Protein AF-A0A0R3QBU8-F1 (afdb_monomer_lite)

Organism: NCBI:txid42155

pLDDT: mean 89.04, std 11.74, range [31.97, 98.5]

Foldseek 3Di:
DDDDDDPPDDVVNVVVPDDDDDDFDDADLVCCVPPVVVVVVVDPDDPPVVVCVLVVVDDVVFWLDWDVDQQQIWTKGFDPPDPPPDQLWGKIKTFHNYPDQFFPSSDDPVCVSSLVCCLVVVQVSCCVPPVDHPVQWWKWTFVVHPTGGDMIMITGPNHPDPQPDPSTIDTSDDPPPD

InterPro domains:
  IPR008594 Scavenger mRNA decapping enzyme DcpS/DCS2 [PTHR12978] (1-167)
  IPR036265 HIT-like superfamily [G3DSA:3.30.428.10] (22-172)
  IPR036265 HIT-like superfamily [SSF54197] (20-166)

Sequence (178 aa):
IKTTLINPCTEKHIAKYRDQKRYVIYETPDDYKTITLPYLEEQQFTMKWIFNMLEHKAEMDRIIFEDADPENGFILAPDLKWDGKNLANLYVLAIIRRKGIKSIRDLTSNDLPLLENISKKSYIAIKEKYGIDKHQIRAYFHYQPTFYHLHVHFIHVSYDAPASSVAMVCFFNFDFHC

Radius of gyration: 16.69 Å; chains: 1; bounding box: 38×46×41 Å

Structure (mmCIF, N/CA/C/O backbone):
data_AF-A0A0R3QBU8-F1
#
_entry.id   AF-A0A0R3QBU8-F1
#
loop_
_atom_site.group_PDB
_atom_site.id
_atom_site.type_symbol
_atom_site.label_atom_id
_atom_site.label_alt_id
_atom_site.label_comp_id
_atom_site.label_asym_id
_atom_site.label_entity_id
_atom_site.label_seq_id
_atom_site.pdbx_PDB_ins_code
_atom_site.Cartn_x
_atom_site.Cartn_y
_atom_site.Cartn_z
_atom_site.occupancy
_atom_site.B_iso_or_equiv
_atom_site.auth_seq_id
_atom_site.auth_comp_id
_atom_site.auth_asym_id
_atom_site.auth_atom_id
_atom_site.pdbx_PDB_model_num
ATOM 1 N N . ILE A 1 1 ? -23.732 13.306 -3.043 1.00 73.56 1 ILE A N 1
ATOM 2 C CA . ILE A 1 1 ? -22.864 13.171 -4.239 1.00 73.56 1 ILE A CA 1
ATOM 3 C C . ILE A 1 1 ? -21.421 13.183 -3.749 1.00 73.56 1 ILE A C 1
ATOM 5 O O . ILE A 1 1 ? -21.082 14.090 -2.999 1.00 73.56 1 ILE A O 1
ATOM 9 N N . LYS A 1 2 ? -20.618 12.159 -4.069 1.00 70.81 2 LYS A N 1
ATOM 10 C CA . LYS A 1 2 ? -19.181 12.131 -3.744 1.00 70.81 2 LYS A CA 1
ATOM 11 C C . LYS A 1 2 ? -18.416 12.854 -4.855 1.00 70.81 2 LYS A C 1
ATOM 13 O O . LYS A 1 2 ? -18.652 12.560 -6.023 1.00 70.81 2 LYS A O 1
ATOM 18 N N . THR A 1 3 ? -17.510 13.758 -4.486 1.00 81.50 3 THR A N 1
ATOM 19 C CA . THR A 1 3 ? -16.760 14.596 -5.435 1.00 81.50 3 THR A CA 1
ATOM 20 C C . THR A 1 3 ? -15.263 14.491 -5.158 1.00 81.50 3 THR A C 1
ATOM 22 O O . THR A 1 3 ? -14.837 14.598 -4.011 1.00 81.50 3 THR A O 1
ATOM 25 N N . THR A 1 4 ? -14.461 14.299 -6.206 1.00 80.69 4 THR A N 1
ATOM 26 C CA . THR A 1 4 ? -12.992 14.299 -6.148 1.00 80.69 4 THR A CA 1
ATOM 27 C C . THR A 1 4 ? -12.469 15.274 -7.198 1.00 80.69 4 THR A C 1
ATOM 29 O O . THR A 1 4 ? -12.844 15.167 -8.363 1.00 80.69 4 THR A O 1
ATOM 32 N N . LEU A 1 5 ? -11.625 16.228 -6.791 1.00 85.56 5 LEU A N 1
ATOM 33 C CA . LEU A 1 5 ? -11.056 17.254 -7.668 1.00 85.56 5 LEU A CA 1
ATOM 34 C C . LEU A 1 5 ? -9.559 17.006 -7.877 1.00 85.56 5 LEU A C 1
ATOM 36 O O . LEU A 1 5 ? -8.816 16.854 -6.911 1.00 85.56 5 LEU A O 1
ATOM 40 N N . ILE A 1 6 ? -9.119 17.009 -9.137 1.00 82.75 6 ILE A N 1
ATOM 41 C CA . ILE A 1 6 ? -7.703 16.946 -9.515 1.00 82.75 6 ILE A CA 1
ATOM 42 C C . ILE A 1 6 ? -7.358 18.239 -10.251 1.00 82.75 6 ILE A C 1
ATOM 44 O O . ILE A 1 6 ? -7.833 18.466 -11.362 1.00 82.75 6 ILE A O 1
ATOM 48 N N . ASN A 1 7 ? -6.537 19.084 -9.628 1.00 86.19 7 ASN A N 1
ATOM 49 C CA . ASN A 1 7 ? -6.104 20.359 -10.193 1.00 86.19 7 ASN A CA 1
ATOM 50 C C . ASN A 1 7 ? -4.642 20.653 -9.797 1.00 86.19 7 ASN A C 1
ATOM 52 O O . ASN A 1 7 ? -4.364 20.700 -8.597 1.00 86.19 7 ASN A O 1
ATOM 56 N N . PRO A 1 8 ? -3.717 20.864 -10.756 1.00 87.75 8 PRO A N 1
ATOM 57 C CA . PRO A 1 8 ? -3.912 20.817 -12.210 1.00 87.75 8 PRO A CA 1
ATOM 58 C C . PRO A 1 8 ? -4.135 19.395 -12.752 1.00 87.75 8 PRO A C 1
ATOM 60 O O . PRO A 1 8 ? -3.545 18.416 -12.287 1.00 87.75 8 PRO A O 1
ATOM 63 N N . CYS A 1 9 ? -4.997 19.275 -13.764 1.00 85.44 9 CYS A N 1
ATOM 64 C CA . CYS A 1 9 ? -5.212 18.025 -14.489 1.00 85.44 9 CYS A CA 1
ATOM 65 C C . CYS A 1 9 ? -4.163 17.894 -15.608 1.00 85.44 9 CYS A C 1
ATOM 67 O O . CYS A 1 9 ? -4.016 18.803 -16.418 1.00 85.44 9 CYS A O 1
ATOM 69 N N . THR A 1 10 ? -3.415 16.789 -15.641 1.00 86.12 10 THR A N 1
ATOM 70 C CA . THR A 1 10 ? -2.369 16.526 -16.645 1.00 86.12 10 THR A CA 1
ATOM 71 C C . THR A 1 10 ? -2.874 15.495 -17.653 1.00 86.12 10 THR A C 1
ATOM 73 O O . THR A 1 10 ? -3.796 14.739 -17.342 1.00 86.12 10 THR A O 1
ATOM 76 N N . GLU A 1 11 ? -2.233 15.372 -18.818 1.00 85.75 11 GLU A N 1
ATOM 77 C CA . GLU A 1 11 ? -2.565 14.312 -19.790 1.00 85.75 11 GLU A CA 1
ATOM 78 C C . GLU A 1 11 ? -2.483 12.903 -19.181 1.00 85.75 11 GLU A C 1
ATOM 80 O O . GLU A 1 11 ? -3.299 12.037 -19.491 1.00 85.75 11 GLU A O 1
ATOM 85 N N . LYS A 1 12 ? -1.575 12.680 -18.219 1.00 78.88 12 LYS A N 1
ATOM 86 C CA . LYS A 1 12 ? -1.498 11.410 -17.478 1.00 78.88 12 LYS A CA 1
ATOM 87 C C . LYS A 1 12 ? -2.761 11.152 -16.647 1.00 78.88 12 LYS A C 1
ATOM 89 O O . LYS A 1 12 ? -3.220 10.013 -16.573 1.00 78.88 12 LYS A O 1
ATOM 94 N N . HIS A 1 13 ? -3.341 12.191 -16.035 1.00 82.88 13 HIS A N 1
ATOM 95 C CA . HIS A 1 13 ? -4.614 12.075 -15.316 1.00 82.88 13 HIS A CA 1
ATOM 96 C C . HIS A 1 13 ? -5.759 11.738 -16.281 1.00 82.88 13 HIS A C 1
ATOM 98 O O . HIS A 1 13 ? -6.532 10.826 -15.997 1.00 82.88 13 HIS A O 1
ATOM 104 N N . ILE A 1 14 ? -5.834 12.411 -17.434 1.00 86.19 14 ILE A N 1
ATOM 105 C CA . ILE A 1 14 ? -6.859 12.149 -18.457 1.00 86.19 14 ILE A CA 1
ATOM 106 C C . ILE A 1 14 ? -6.745 10.713 -18.968 1.00 86.19 14 ILE A C 1
ATOM 108 O O . ILE A 1 14 ? -7.736 9.985 -18.958 1.00 86.19 14 ILE A O 1
ATOM 112 N N . ALA A 1 15 ? -5.543 10.287 -19.363 1.00 84.69 15 ALA A N 1
ATOM 113 C CA . ALA A 1 15 ? -5.294 8.936 -19.848 1.00 84.69 15 ALA A CA 1
ATOM 114 C C . ALA A 1 15 ? -5.748 7.890 -18.823 1.00 84.69 15 ALA A C 1
ATOM 116 O O . ALA A 1 15 ? -6.495 6.987 -19.180 1.00 84.69 15 ALA A O 1
ATOM 117 N N . LYS A 1 16 ? -5.389 8.056 -17.542 1.00 80.44 16 LYS A N 1
ATOM 118 C CA . LYS A 1 16 ? -5.746 7.130 -16.454 1.00 80.44 16 LYS A CA 1
ATOM 119 C C . LYS A 1 16 ? -7.255 6.922 -16.275 1.00 80.44 16 LYS A C 1
ATOM 121 O O . LYS A 1 16 ? -7.662 5.815 -15.936 1.00 80.44 16 LYS A O 1
ATOM 126 N N . TYR A 1 17 ? -8.064 7.970 -16.442 1.00 84.19 17 TYR A N 1
ATOM 127 C CA . TYR A 1 17 ? -9.517 7.902 -16.224 1.00 84.19 17 TY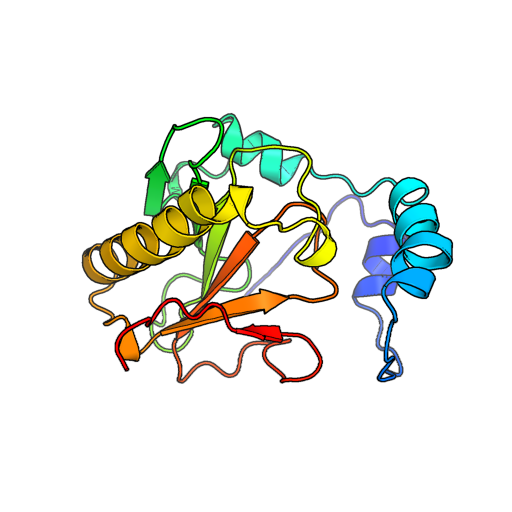R A CA 1
ATOM 128 C C . TYR A 1 17 ? -10.334 7.724 -17.506 1.00 84.19 17 TYR A C 1
ATOM 130 O O . TYR A 1 17 ? -11.525 7.427 -17.423 1.00 84.19 17 TYR A O 1
ATOM 138 N N . ARG A 1 18 ? -9.724 7.896 -18.684 1.00 87.31 18 ARG A N 1
ATOM 139 C CA . ARG A 1 18 ? -10.357 7.576 -19.965 1.00 87.31 18 ARG A CA 1
ATOM 140 C C . ARG A 1 18 ? -10.658 6.078 -20.020 1.00 87.31 18 ARG A C 1
ATOM 142 O O . ARG A 1 18 ? -9.880 5.272 -19.518 1.00 87.31 18 ARG A O 1
ATOM 149 N N . ASP A 1 19 ? -11.776 5.711 -20.642 1.00 86.88 19 ASP A N 1
ATOM 150 C CA . ASP A 1 19 ? -12.077 4.304 -20.898 1.00 86.88 19 ASP A CA 1
ATOM 151 C C . ASP A 1 19 ? -10.995 3.672 -21.789 1.00 86.88 19 ASP A C 1
ATOM 153 O O . ASP A 1 19 ? -10.522 4.284 -22.752 1.00 86.88 19 ASP A O 1
ATOM 157 N N . GLN A 1 20 ? -10.568 2.461 -21.439 1.00 82.81 20 GLN A N 1
ATOM 158 C CA . GLN A 1 20 ? -9.457 1.770 -22.089 1.00 82.81 20 GLN A CA 1
ATOM 159 C C . GLN A 1 20 ? -9.776 0.290 -22.261 1.00 82.81 20 GLN A C 1
ATOM 161 O O . GLN A 1 20 ? -10.254 -0.374 -21.337 1.00 82.81 20 GLN A O 1
ATOM 166 N N . LYS A 1 21 ? -9.406 -0.261 -23.422 1.00 87.38 21 LYS A N 1
ATOM 167 C CA . LYS A 1 21 ? -9.335 -1.715 -23.603 1.00 87.38 21 LYS A CA 1
ATOM 168 C C . LYS A 1 21 ? -8.243 -2.271 -22.691 1.00 87.38 21 LYS A C 1
ATOM 170 O O . LYS A 1 21 ? -7.112 -1.791 -22.723 1.00 87.38 21 LYS A O 1
ATOM 175 N N . ARG A 1 22 ? -8.586 -3.278 -21.889 1.00 84.38 22 ARG A N 1
ATOM 176 C CA . ARG A 1 22 ? -7.662 -3.924 -20.948 1.00 84.38 22 ARG A CA 1
ATOM 177 C C . ARG A 1 22 ? -7.170 -5.249 -21.513 1.00 84.38 22 ARG A C 1
ATOM 179 O O . ARG A 1 22 ? -7.951 -5.994 -22.100 1.00 84.38 22 ARG A O 1
ATOM 186 N N . TYR A 1 23 ? -5.896 -5.540 -21.280 1.00 87.19 23 TYR A N 1
ATOM 187 C CA . TYR A 1 23 ? -5.243 -6.788 -21.662 1.00 87.19 23 TYR A CA 1
ATOM 188 C C . TYR A 1 23 ? -4.587 -7.410 -20.432 1.00 87.19 23 TYR A C 1
ATOM 190 O O . TYR A 1 23 ? -4.131 -6.692 -19.542 1.00 87.19 23 TYR A O 1
ATOM 198 N N . VAL A 1 24 ? -4.547 -8.740 -20.388 1.00 88.88 24 VAL A N 1
ATOM 199 C CA . VAL A 1 24 ? -3.766 -9.482 -19.393 1.00 88.88 24 VAL A CA 1
ATOM 200 C C . VAL A 1 24 ? -2.383 -9.726 -19.979 1.00 88.88 24 VAL A C 1
ATOM 202 O O . VAL A 1 24 ? -2.269 -10.186 -21.114 1.00 88.88 24 VAL A O 1
ATOM 205 N N . ILE A 1 25 ? -1.344 -9.405 -19.212 1.00 89.94 25 ILE A N 1
ATOM 206 C CA . ILE A 1 25 ? 0.055 -9.590 -19.597 1.00 89.94 25 ILE A CA 1
ATOM 207 C C . ILE A 1 25 ? 0.725 -10.440 -18.521 1.00 89.94 25 ILE A C 1
ATOM 209 O O . ILE A 1 25 ? 0.548 -10.190 -17.329 1.00 89.94 25 ILE A O 1
ATOM 213 N N . TYR A 1 26 ? 1.498 -11.431 -18.953 1.00 92.56 26 TYR A N 1
ATOM 214 C CA . TYR A 1 26 ? 2.354 -12.230 -18.085 1.00 92.56 26 TYR A CA 1
ATOM 215 C C . TYR A 1 26 ? 3.773 -11.676 -18.168 1.00 92.56 26 TYR A C 1
ATOM 217 O O . TYR A 1 26 ? 4.503 -11.978 -19.104 1.00 92.56 26 TYR A O 1
ATOM 225 N N . GLU A 1 27 ? 4.135 -10.823 -17.217 1.00 93.75 27 GLU A N 1
ATOM 226 C CA . GLU A 1 27 ? 5.454 -10.192 -17.183 1.00 93.75 27 GLU A CA 1
ATOM 227 C C . GLU A 1 27 ? 6.471 -11.103 -16.480 1.00 93.75 27 GLU A C 1
ATOM 229 O O . GLU A 1 27 ? 6.317 -11.453 -15.301 1.00 93.75 27 GLU A O 1
ATOM 234 N N . THR A 1 28 ? 7.539 -11.473 -17.184 1.00 95.69 28 THR A N 1
ATOM 235 C CA . THR A 1 28 ? 8.649 -12.221 -16.584 1.00 95.69 28 THR A CA 1
ATOM 236 C C . THR A 1 28 ? 9.543 -11.306 -15.731 1.00 95.69 28 THR A C 1
ATOM 238 O O . THR A 1 28 ? 9.493 -10.080 -15.852 1.00 95.69 28 THR A O 1
ATOM 241 N N . PRO A 1 29 ? 10.387 -11.859 -14.838 1.00 94.31 29 PRO A N 1
ATOM 242 C CA . PRO A 1 29 ? 11.386 -11.058 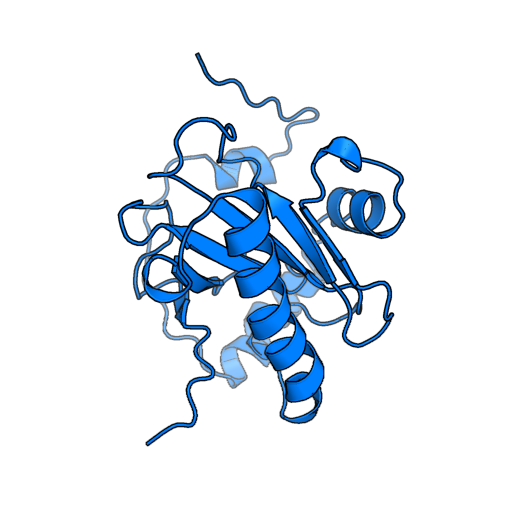-14.130 1.00 94.31 29 PRO A CA 1
ATOM 243 C C . PRO A 1 29 ? 12.344 -10.306 -15.065 1.00 94.31 29 PRO A C 1
ATOM 245 O O . PRO A 1 29 ? 12.801 -9.221 -14.706 1.00 94.31 29 PRO A O 1
ATOM 248 N N . ASP A 1 30 ? 12.638 -10.868 -16.239 1.00 97.38 30 ASP A N 1
ATOM 249 C CA . ASP A 1 30 ? 13.498 -10.225 -17.231 1.00 97.38 30 ASP A CA 1
ATOM 250 C C . ASP A 1 30 ? 12.763 -9.070 -17.915 1.00 97.38 30 ASP A C 1
ATOM 252 O O . ASP A 1 30 ? 13.297 -7.964 -17.924 1.00 97.38 30 ASP A O 1
ATOM 256 N N . ASP A 1 31 ? 11.505 -9.263 -18.336 1.00 97.31 31 ASP A N 1
ATOM 257 C CA . ASP A 1 31 ? 10.670 -8.180 -18.886 1.00 97.31 31 ASP A CA 1
ATOM 258 C C . ASP A 1 31 ? 10.548 -7.008 -17.906 1.00 97.31 31 ASP A C 1
ATOM 260 O O . ASP A 1 31 ? 10.656 -5.845 -18.301 1.00 97.31 31 ASP A O 1
ATOM 264 N N . TYR A 1 32 ? 10.377 -7.295 -16.608 1.00 95.81 32 TYR A N 1
ATOM 265 C CA . TYR A 1 32 ? 10.359 -6.251 -15.586 1.00 95.81 32 TYR A CA 1
ATOM 266 C C . TYR A 1 32 ? 11.654 -5.435 -15.603 1.00 95.81 32 TYR A C 1
ATOM 268 O O . TYR A 1 32 ? 11.603 -4.210 -15.604 1.00 95.81 32 TYR A O 1
ATOM 276 N N . LYS A 1 33 ? 12.817 -6.095 -15.631 1.00 95.81 33 LYS A N 1
ATOM 277 C CA . LYS A 1 33 ? 14.125 -5.425 -15.584 1.00 95.81 33 LYS A CA 1
ATOM 278 C C . LYS A 1 33 ? 14.450 -4.668 -16.867 1.00 95.81 33 LYS A C 1
ATOM 280 O O . LYS A 1 33 ? 15.076 -3.617 -16.789 1.00 95.81 33 LYS A O 1
ATOM 285 N N . THR A 1 34 ? 14.077 -5.200 -18.028 1.00 97.00 34 THR A N 1
ATOM 286 C CA . THR A 1 34 ? 14.499 -4.654 -19.325 1.00 97.00 34 THR A CA 1
ATOM 287 C C . THR A 1 34 ? 13.475 -3.727 -19.966 1.00 97.00 34 THR A C 1
ATOM 289 O O . THR A 1 34 ? 13.847 -2.956 -20.845 1.00 97.00 34 THR A O 1
ATOM 292 N N . ILE A 1 35 ? 12.201 -3.791 -19.564 1.00 95.94 35 ILE A N 1
ATOM 293 C CA . ILE A 1 35 ? 11.108 -3.019 -20.176 1.00 95.94 35 ILE A CA 1
ATOM 294 C C . ILE A 1 35 ? 10.413 -2.155 -19.127 1.00 95.94 35 ILE A C 1
ATOM 296 O O . ILE A 1 35 ? 10.420 -0.927 -19.229 1.00 95.94 35 ILE A O 1
ATOM 300 N N . THR A 1 36 ? 9.817 -2.779 -18.109 1.00 94.31 36 THR A N 1
ATOM 301 C CA . THR A 1 36 ? 8.946 -2.064 -17.167 1.00 94.31 36 THR A CA 1
ATOM 302 C C . THR A 1 36 ? 9.732 -1.109 -16.282 1.00 94.31 36 THR A C 1
ATOM 304 O O . THR A 1 36 ? 9.391 0.065 -16.214 1.00 94.31 36 THR A O 1
ATOM 307 N N . LEU A 1 37 ? 10.791 -1.572 -15.620 1.00 92.88 37 LEU A N 1
ATOM 308 C CA . LEU A 1 37 ? 11.588 -0.761 -14.702 1.00 92.88 37 LEU A CA 1
ATOM 309 C C . LEU A 1 37 ? 12.206 0.469 -15.396 1.00 92.88 37 LEU A C 1
ATOM 311 O O . LEU A 1 37 ? 11.995 1.562 -14.869 1.00 92.88 37 LEU A O 1
ATOM 315 N N . PRO A 1 38 ? 12.846 0.359 -16.581 1.00 94.50 38 PRO A N 1
ATOM 316 C CA . PRO A 1 38 ? 13.309 1.531 -17.324 1.00 94.50 38 PRO A CA 1
ATOM 317 C C . PRO A 1 38 ? 12.185 2.530 -17.615 1.00 94.50 38 PRO A C 1
ATOM 319 O O . PRO A 1 38 ? 12.326 3.720 -17.344 1.00 94.50 38 PRO A O 1
ATOM 322 N N . TYR A 1 39 ? 11.023 2.046 -18.070 1.00 92.00 39 TYR A N 1
ATOM 323 C CA . TYR A 1 39 ? 9.860 2.906 -18.290 1.00 92.00 39 TYR A CA 1
ATOM 324 C C . TYR A 1 39 ? 9.412 3.603 -16.997 1.00 92.00 39 TYR A C 1
ATOM 326 O O . TYR A 1 39 ? 9.108 4.792 -17.006 1.00 92.00 39 TYR A O 1
ATOM 334 N N . LEU A 1 40 ? 9.383 2.901 -15.862 1.00 89.00 40 LEU A N 1
ATOM 335 C CA . LEU A 1 40 ? 9.009 3.494 -14.576 1.00 89.00 40 LEU A CA 1
ATOM 336 C C . LEU A 1 40 ? 9.981 4.577 -14.113 1.00 89.00 40 LEU A C 1
ATOM 338 O O . LEU A 1 40 ? 9.537 5.574 -13.551 1.00 89.00 40 LEU A O 1
ATOM 342 N N . GLU A 1 41 ? 11.277 4.394 -14.343 1.00 87.00 41 GLU A N 1
ATOM 343 C CA . GLU A 1 41 ? 12.307 5.374 -13.992 1.00 87.00 41 GLU A CA 1
ATOM 344 C C . GLU A 1 41 ? 12.232 6.626 -14.878 1.00 87.00 41 GLU A C 1
ATOM 346 O O . GLU A 1 41 ? 12.415 7.742 -14.387 1.00 87.00 41 GLU A O 1
ATOM 351 N N . GLU A 1 42 ? 11.865 6.468 -16.152 1.00 87.75 42 GLU A N 1
ATOM 352 C CA . GLU A 1 42 ? 11.551 7.588 -17.048 1.00 87.75 42 GLU A CA 1
ATOM 353 C C . GLU A 1 42 ? 10.265 8.323 -16.630 1.00 87.75 42 GLU A C 1
ATOM 355 O O . GLU A 1 42 ? 10.156 9.553 -16.725 1.00 87.75 42 GLU A O 1
ATOM 360 N N . GLN A 1 43 ? 9.261 7.587 -16.148 1.00 76.44 43 GLN A N 1
ATOM 361 C CA . GLN A 1 43 ? 8.005 8.163 -15.689 1.00 76.44 43 GLN A CA 1
ATOM 362 C C . GLN A 1 43 ? 8.160 8.787 -14.290 1.00 76.44 43 GLN A C 1
ATOM 364 O O . GLN A 1 43 ? 7.970 8.146 -13.264 1.00 76.44 43 GLN A O 1
ATOM 369 N N . GLN A 1 44 ? 8.394 10.102 -14.235 1.00 63.53 44 GLN A N 1
ATOM 370 C CA . GLN A 1 44 ? 8.427 10.887 -12.988 1.00 63.53 44 GLN A CA 1
ATOM 371 C C . GLN A 1 44 ? 7.051 10.969 -12.284 1.00 63.53 44 GLN A C 1
ATOM 373 O O . GLN A 1 44 ? 6.361 11.992 -12.332 1.00 63.53 44 GLN A O 1
ATOM 378 N N . PHE A 1 45 ? 6.603 9.893 -11.6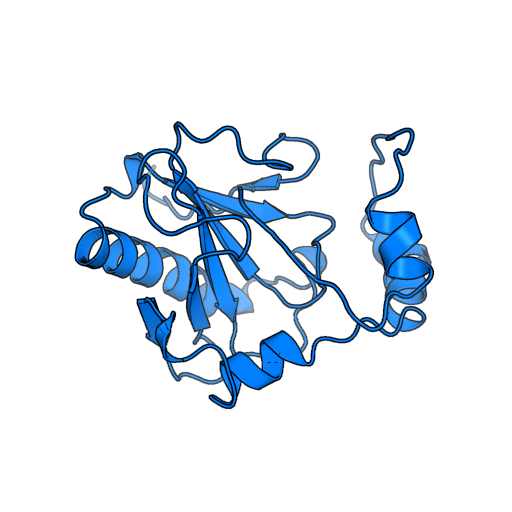37 1.00 69.50 45 PHE A N 1
ATOM 379 C CA . PHE A 1 45 ? 5.391 9.908 -10.817 1.00 69.50 45 PHE A CA 1
ATOM 380 C C . PHE A 1 45 ? 5.624 10.731 -9.546 1.00 69.50 45 PHE A C 1
ATOM 382 O O . PHE A 1 45 ? 6.556 10.482 -8.784 1.00 69.50 45 PHE A O 1
ATOM 389 N N . THR A 1 46 ? 4.766 11.722 -9.288 1.00 77.00 46 THR A N 1
ATOM 390 C CA . THR A 1 46 ? 4.878 12.509 -8.057 1.00 77.00 46 THR A CA 1
ATOM 391 C C . THR A 1 46 ? 4.313 11.742 -6.865 1.00 77.00 46 THR A C 1
ATOM 393 O O . THR A 1 46 ? 3.129 11.417 -6.801 1.00 77.00 46 THR A O 1
ATOM 396 N N . MET A 1 47 ? 5.179 11.496 -5.885 1.00 85.00 47 MET A N 1
ATOM 397 C CA . MET A 1 47 ? 4.855 10.822 -4.623 1.00 85.00 47 MET A CA 1
ATOM 398 C C . MET A 1 47 ? 4.710 11.821 -3.471 1.00 85.00 47 MET A C 1
ATOM 400 O O . MET A 1 47 ? 4.746 11.459 -2.298 1.00 85.00 47 MET A O 1
ATOM 404 N N . LYS A 1 48 ? 4.549 13.109 -3.803 1.00 86.44 48 LYS A N 1
ATOM 405 C CA . LYS A 1 48 ? 4.545 14.212 -2.837 1.00 86.44 48 LYS A CA 1
ATOM 406 C C . LYS A 1 48 ? 3.488 14.036 -1.750 1.00 86.44 48 LYS A C 1
ATOM 408 O O . LYS A 1 48 ? 3.764 14.332 -0.597 1.00 86.44 48 LYS A O 1
ATOM 413 N N . TRP A 1 49 ? 2.299 13.546 -2.097 1.00 86.94 49 TRP A N 1
ATOM 414 C CA . TRP A 1 49 ? 1.230 13.341 -1.118 1.00 86.94 49 TRP A CA 1
ATOM 415 C C . TRP A 1 49 ? 1.594 12.270 -0.075 1.00 86.94 49 TRP A C 1
ATOM 417 O O . TRP A 1 49 ? 1.302 12.457 1.100 1.00 86.94 49 TRP A O 1
ATOM 427 N N . ILE A 1 50 ? 2.302 11.207 -0.481 1.00 89.06 50 ILE A N 1
ATOM 428 C CA . ILE A 1 50 ? 2.777 10.145 0.420 1.00 89.06 50 ILE A CA 1
ATOM 429 C C . ILE A 1 50 ? 3.805 10.715 1.379 1.00 89.06 50 ILE A C 1
ATOM 431 O O . ILE A 1 50 ? 3.663 10.570 2.586 1.00 89.06 50 ILE A O 1
ATOM 435 N N . PHE A 1 51 ? 4.814 11.415 0.855 1.00 89.25 51 PHE A N 1
ATOM 436 C CA . PHE A 1 51 ? 5.841 12.011 1.706 1.00 89.25 51 PHE A CA 1
ATOM 437 C C . PHE A 1 51 ? 5.273 13.092 2.622 1.00 89.25 51 PHE A C 1
ATOM 439 O O . PHE A 1 51 ? 5.651 13.144 3.783 1.00 89.25 51 PHE A O 1
ATOM 446 N N . ASN A 1 52 ? 4.303 13.884 2.160 1.00 91.69 52 ASN A N 1
ATOM 447 C CA . ASN A 1 52 ? 3.600 14.823 3.027 1.00 91.69 52 ASN A CA 1
ATOM 448 C C . ASN A 1 52 ? 2.879 14.111 4.179 1.00 91.69 52 ASN A C 1
ATOM 450 O O . ASN A 1 52 ? 2.923 14.612 5.295 1.00 91.69 52 ASN A O 1
ATOM 454 N N . MET A 1 53 ? 2.244 12.963 3.934 1.00 89.62 53 MET A N 1
ATOM 455 C CA . MET A 1 53 ? 1.607 12.175 4.993 1.00 89.62 53 MET A CA 1
ATOM 456 C C . MET A 1 53 ? 2.648 11.579 5.957 1.00 89.62 53 MET A C 1
ATOM 458 O O . MET A 1 53 ? 2.515 11.718 7.167 1.00 89.62 53 MET A O 1
ATOM 462 N N . LEU A 1 54 ? 3.726 10.981 5.434 1.00 90.56 54 LEU A N 1
ATOM 463 C CA . LEU A 1 54 ? 4.807 10.380 6.234 1.00 90.56 54 LEU A CA 1
ATOM 464 C C . LEU A 1 54 ? 5.604 11.405 7.068 1.00 90.56 54 LEU A C 1
ATOM 466 O O . LEU A 1 54 ? 6.172 11.048 8.101 1.00 90.56 54 LEU A O 1
ATOM 470 N N . GLU A 1 55 ? 5.678 12.656 6.605 1.00 91.38 55 GLU A N 1
ATOM 471 C CA . GLU A 1 55 ? 6.335 13.797 7.268 1.00 91.38 55 GLU A CA 1
ATOM 472 C C . GLU A 1 55 ? 5.354 14.664 8.073 1.00 91.38 55 GLU A C 1
ATOM 474 O O . GLU A 1 55 ? 5.702 15.766 8.495 1.00 91.38 55 GLU A O 1
ATOM 479 N N . HIS A 1 56 ? 4.117 14.197 8.246 1.00 91.56 56 HIS A N 1
ATOM 480 C CA . HIS A 1 56 ? 3.062 14.864 9.009 1.00 91.56 56 HIS A CA 1
ATOM 481 C C . HIS A 1 56 ? 2.679 16.277 8.543 1.00 91.56 56 HIS A C 1
ATOM 483 O O . HIS A 1 56 ? 2.202 17.110 9.311 1.00 91.56 56 HIS A O 1
ATOM 489 N N . LYS A 1 57 ? 2.850 16.553 7.251 1.00 89.94 57 LYS A N 1
ATOM 490 C CA . LYS A 1 57 ? 2.484 17.821 6.603 1.00 89.94 57 LYS A CA 1
ATOM 491 C C . LYS A 1 57 ? 1.034 17.853 6.109 1.00 89.94 57 LYS A C 1
ATOM 493 O O . LYS A 1 57 ? 0.548 18.930 5.774 1.00 89.94 57 LYS A O 1
ATOM 498 N N . ALA A 1 58 ? 0.363 16.703 6.000 1.00 86.06 58 ALA A N 1
ATOM 499 C CA . ALA A 1 58 ? -1.023 16.585 5.532 1.00 86.06 58 ALA A CA 1
ATOM 500 C C . ALA A 1 58 ? -1.691 15.281 6.017 1.00 86.06 58 ALA A C 1
ATOM 502 O O . ALA A 1 58 ? -0.994 14.325 6.341 1.00 86.06 58 ALA A O 1
ATOM 503 N N . GLU A 1 59 ? -3.032 15.236 5.996 1.00 83.12 59 GLU A N 1
ATOM 504 C CA . GLU A 1 59 ? -3.872 14.038 6.243 1.00 83.12 59 GLU A CA 1
ATOM 505 C C . GLU A 1 59 ? -3.736 13.401 7.646 1.00 83.12 59 GLU A C 1
ATOM 507 O O . GLU A 1 59 ? -4.081 12.237 7.851 1.00 83.12 59 GLU A O 1
ATOM 512 N N . MET A 1 60 ? -3.250 14.163 8.629 1.00 86.56 60 MET A N 1
ATOM 513 C CA . MET A 1 60 ? -2.961 13.672 9.985 1.00 86.56 60 MET A CA 1
ATOM 514 C C . MET A 1 60 ? -4.194 13.233 10.766 1.00 86.56 60 MET A C 1
ATOM 516 O O . MET A 1 60 ? -4.151 12.265 11.519 1.00 86.56 60 MET A O 1
ATOM 520 N N . ASP A 1 61 ? -5.309 13.921 10.558 1.00 88.62 61 ASP A N 1
ATOM 521 C CA . ASP A 1 61 ? -6.598 13.645 11.188 1.00 88.62 61 ASP A CA 1
ATOM 522 C C . ASP A 1 61 ? -7.200 12.297 10.761 1.00 88.62 61 ASP A C 1
ATOM 524 O O . ASP A 1 61 ? -8.096 11.771 11.425 1.00 88.62 61 ASP A O 1
ATOM 528 N N . ARG A 1 62 ? -6.697 11.718 9.666 1.00 89.06 62 ARG A N 1
ATOM 529 C CA . ARG A 1 62 ? -7.201 10.469 9.090 1.00 89.06 62 ARG A CA 1
ATOM 530 C C . ARG A 1 62 ? -6.378 9.247 9.484 1.00 89.06 62 ARG A C 1
ATOM 532 O O . ARG A 1 62 ? -6.797 8.132 9.176 1.00 89.06 62 ARG A O 1
ATOM 539 N N . ILE A 1 63 ? -5.237 9.424 10.148 1.00 94.94 63 ILE A N 1
ATOM 540 C CA . ILE A 1 63 ? -4.381 8.310 10.561 1.00 94.94 63 ILE A CA 1
ATOM 541 C C . ILE A 1 63 ? -5.117 7.451 11.598 1.00 94.94 63 ILE A C 1
ATOM 543 O O . ILE A 1 63 ? -5.600 7.938 12.618 1.00 94.94 63 ILE A O 1
ATOM 547 N N . ILE A 1 64 ? -5.212 6.151 11.318 1.00 97.00 64 ILE A N 1
ATOM 548 C CA . ILE A 1 64 ? -5.779 5.147 12.229 1.00 97.00 64 ILE A CA 1
ATOM 549 C C . ILE A 1 64 ? -4.695 4.646 13.179 1.00 97.00 64 ILE A C 1
ATOM 551 O O . ILE A 1 64 ? -4.944 4.476 14.369 1.00 97.00 64 ILE A O 1
ATOM 555 N N . PHE A 1 65 ? -3.507 4.388 12.636 1.00 98.06 65 PHE A N 1
ATOM 556 C CA . PHE A 1 65 ? -2.366 3.858 13.365 1.00 98.06 65 PHE A CA 1
ATOM 557 C C . PHE A 1 65 ? -1.065 4.314 12.704 1.00 98.06 65 PHE A C 1
ATOM 559 O O . PHE A 1 65 ? -0.997 4.452 11.481 1.00 98.06 65 PHE A O 1
ATOM 566 N N . GLU A 1 66 ? -0.029 4.506 13.512 1.00 97.62 66 GLU A N 1
ATOM 567 C CA . GLU A 1 66 ? 1.308 4.829 13.041 1.00 97.62 66 GLU A CA 1
ATOM 568 C C . GLU A 1 66 ? 2.366 4.070 13.841 1.00 97.62 66 GLU A C 1
ATOM 570 O O . GLU A 1 66 ? 2.378 4.084 15.072 1.00 97.62 66 GLU A O 1
ATOM 575 N N . ASP A 1 67 ? 3.285 3.444 13.113 1.00 98.00 67 ASP A N 1
ATOM 576 C CA . ASP A 1 67 ? 4.559 2.971 13.628 1.00 98.00 67 ASP A CA 1
ATOM 577 C C . ASP A 1 67 ? 5.671 3.867 13.076 1.00 98.00 67 ASP A C 1
ATOM 579 O O . ASP A 1 67 ? 5.845 3.972 11.859 1.00 98.00 67 ASP A O 1
ATOM 583 N N . ALA A 1 68 ? 6.395 4.532 13.976 1.00 96.38 68 ALA A N 1
ATOM 584 C CA . ALA A 1 68 ? 7.408 5.525 13.639 1.00 96.38 68 ALA A CA 1
ATOM 585 C C . ALA A 1 68 ? 8.766 4.921 13.237 1.00 96.38 68 ALA A C 1
ATOM 587 O O . ALA A 1 68 ? 9.657 5.680 12.850 1.00 96.38 68 ALA A O 1
ATOM 588 N N . ASP A 1 69 ? 8.942 3.596 13.311 1.00 97.94 69 ASP A N 1
ATOM 589 C CA . ASP A 1 69 ? 10.194 2.954 12.907 1.00 97.94 69 ASP A CA 1
ATOM 590 C C . ASP A 1 69 ? 10.537 3.278 11.431 1.00 97.94 69 ASP A C 1
ATOM 592 O O . ASP A 1 69 ? 9.686 3.138 10.544 1.00 97.94 69 ASP A O 1
ATOM 596 N N . PRO A 1 70 ? 11.758 3.755 11.130 1.00 95.81 70 PRO A N 1
ATOM 597 C CA . PRO A 1 70 ? 12.105 4.203 9.782 1.00 95.81 70 PRO A CA 1
ATOM 598 C C . PRO A 1 70 ? 12.210 3.061 8.760 1.00 95.81 70 PRO A C 1
ATOM 600 O O . PRO A 1 70 ? 11.995 3.303 7.571 1.00 95.81 70 PRO A O 1
ATOM 603 N N . GLU A 1 71 ? 12.495 1.833 9.199 1.00 96.56 71 GLU A N 1
ATOM 604 C CA . GLU A 1 71 ? 12.762 0.685 8.323 1.00 96.56 71 GLU A CA 1
ATOM 605 C C . GLU A 1 71 ? 11.547 -0.247 8.208 1.00 96.56 71 GLU A C 1
ATOM 607 O O . GLU A 1 71 ? 11.144 -0.652 7.114 1.00 96.56 71 GLU A O 1
ATOM 612 N N . ASN A 1 72 ? 10.926 -0.553 9.343 1.00 98.00 72 ASN A N 1
ATOM 613 C CA . ASN A 1 72 ? 9.836 -1.510 9.490 1.00 98.00 72 ASN A CA 1
ATOM 614 C C . ASN A 1 72 ? 8.508 -0.851 9.892 1.00 98.00 72 ASN A C 1
ATOM 616 O O . ASN A 1 72 ? 7.508 -1.553 10.051 1.00 98.00 72 ASN A O 1
ATOM 620 N N . GLY A 1 73 ? 8.472 0.473 10.054 1.00 98.12 73 GLY A N 1
ATOM 621 C CA . GLY A 1 73 ? 7.264 1.222 10.388 1.00 98.12 73 GLY A CA 1
ATOM 622 C C . GLY A 1 73 ? 6.419 1.607 9.172 1.00 98.12 73 GLY A C 1
ATOM 623 O O . GLY A 1 73 ? 6.839 1.532 8.010 1.00 98.12 73 GLY A O 1
ATOM 624 N N . PHE A 1 74 ? 5.185 2.023 9.445 1.00 98.44 74 PHE A N 1
ATOM 625 C CA . PHE A 1 74 ? 4.183 2.374 8.441 1.00 98.44 74 PHE A CA 1
ATOM 626 C C . PHE A 1 74 ? 3.081 3.258 9.041 1.00 98.44 74 PHE A C 1
ATOM 628 O O . PHE A 1 74 ? 2.885 3.297 10.255 1.00 98.44 74 PHE A O 1
ATOM 635 N N . ILE A 1 75 ? 2.332 3.934 8.173 1.00 98.19 75 ILE A N 1
ATOM 636 C CA . ILE A 1 75 ? 1.086 4.631 8.512 1.00 98.19 75 ILE A CA 1
ATOM 637 C C . ILE A 1 75 ? -0.091 3.833 7.958 1.00 98.19 75 ILE A C 1
ATOM 639 O O . ILE A 1 75 ? -0.074 3.417 6.800 1.00 98.19 75 ILE A O 1
ATOM 643 N N . LEU A 1 76 ? -1.125 3.653 8.776 1.00 98.19 76 LEU A N 1
ATOM 644 C CA . LEU A 1 76 ? -2.405 3.072 8.395 1.00 98.19 76 LEU A CA 1
ATOM 645 C C . LEU A 1 76 ? -3.461 4.178 8.300 1.00 98.19 76 LEU A C 1
ATOM 647 O O . LEU A 1 76 ? -3.727 4.859 9.291 1.00 98.19 76 LEU A O 1
ATOM 651 N N . ALA A 1 77 ? -4.094 4.341 7.140 1.00 96.44 77 ALA A N 1
ATOM 652 C CA . ALA A 1 77 ? -5.097 5.385 6.922 1.00 96.44 77 ALA A CA 1
ATOM 653 C C . ALA A 1 77 ? -6.202 4.945 5.937 1.00 96.44 77 ALA A C 1
ATOM 655 O O . ALA A 1 77 ? -5.958 4.092 5.081 1.00 96.44 77 ALA A O 1
ATOM 656 N N . PRO A 1 78 ? -7.421 5.511 6.012 1.00 94.88 78 PRO A N 1
ATOM 657 C CA . PRO A 1 78 ? -8.482 5.266 5.038 1.00 94.88 78 PRO A CA 1
ATOM 658 C C . PRO A 1 78 ? -8.067 5.629 3.604 1.00 94.88 78 PRO A C 1
ATOM 660 O O . PRO A 1 78 ? -7.550 6.721 3.355 1.00 94.88 78 PRO A O 1
ATOM 663 N N . ASP A 1 79 ? -8.379 4.763 2.636 1.00 91.25 79 ASP A N 1
ATOM 664 C CA . ASP A 1 79 ? -8.217 5.078 1.211 1.00 91.25 79 ASP A CA 1
ATOM 665 C C . ASP A 1 79 ? -9.148 6.245 0.823 1.00 91.25 79 ASP A C 1
ATOM 667 O O . ASP A 1 79 ? -10.274 6.358 1.310 1.00 91.25 79 ASP A O 1
ATOM 671 N N . LEU A 1 80 ? -8.713 7.113 -0.096 1.00 84.44 80 LEU A N 1
ATOM 672 C CA . LEU A 1 80 ? -9.521 8.220 -0.637 1.00 84.44 80 LEU A CA 1
ATOM 673 C C . LEU A 1 80 ? -10.847 7.748 -1.276 1.00 84.44 80 LEU A C 1
ATOM 675 O O . LEU A 1 80 ? -11.826 8.497 -1.385 1.00 84.44 80 LEU A O 1
ATOM 679 N N . LYS A 1 81 ? -10.907 6.489 -1.713 1.00 83.31 81 LYS A N 1
ATOM 680 C CA . LYS A 1 81 ? -12.095 5.844 -2.279 1.00 83.31 81 LYS A CA 1
ATOM 681 C C . LYS A 1 81 ? -13.159 5.541 -1.229 1.00 83.31 81 LYS A C 1
ATOM 683 O O . LYS A 1 81 ? -14.327 5.466 -1.611 1.00 83.31 81 LYS A O 1
ATOM 688 N N . TRP A 1 82 ? -12.821 5.477 0.054 1.00 89.94 82 TRP A N 1
ATOM 689 C CA . TRP A 1 82 ? -13.781 5.239 1.129 1.00 89.94 82 TRP A CA 1
ATOM 690 C C . TRP A 1 82 ? -14.194 6.539 1.824 1.00 89.94 82 TRP A C 1
ATOM 692 O O . TRP A 1 82 ? -13.404 7.467 1.958 1.00 89.94 82 TRP A O 1
ATOM 702 N N . ASP A 1 83 ? -15.469 6.647 2.197 1.00 86.69 83 ASP A N 1
ATOM 703 C CA . ASP A 1 83 ? -16.027 7.828 2.871 1.00 86.69 83 ASP A CA 1
ATOM 704 C C . ASP A 1 83 ? -16.036 7.703 4.403 1.00 86.69 83 ASP A C 1
ATOM 706 O O . ASP A 1 83 ? -16.454 8.635 5.088 1.00 86.69 83 ASP A O 1
ATOM 710 N N . GLY A 1 84 ? -15.590 6.558 4.932 1.00 88.25 84 GLY A N 1
ATOM 711 C CA . GLY A 1 84 ? -15.528 6.282 6.365 1.00 88.25 84 GLY A CA 1
ATOM 712 C C . GLY A 1 84 ? -16.881 5.994 7.019 1.00 88.25 84 GLY A C 1
ATOM 713 O O . GLY A 1 84 ? -16.939 5.925 8.243 1.00 88.25 84 GLY A O 1
ATOM 714 N N . LYS A 1 85 ? -17.972 5.859 6.247 1.00 88.81 85 LYS A N 1
ATOM 715 C CA . LYS A 1 85 ? -19.329 5.718 6.804 1.00 88.81 85 LYS A CA 1
ATOM 716 C C . LYS A 1 85 ? -19.794 4.275 6.863 1.00 88.81 85 LYS A C 1
ATOM 718 O O . LYS A 1 85 ? -20.197 3.794 7.916 1.00 88.81 85 LYS A O 1
ATOM 723 N N . ASN A 1 86 ? -19.783 3.593 5.722 1.00 92.00 86 ASN A N 1
ATOM 724 C CA . ASN A 1 86 ? -20.249 2.217 5.650 1.00 92.00 86 ASN A CA 1
ATOM 725 C C . ASN A 1 86 ? -19.079 1.267 5.941 1.00 92.00 86 ASN A C 1
ATOM 727 O O . ASN A 1 86 ? -18.050 1.295 5.282 1.00 92.00 86 ASN A O 1
ATOM 731 N N . LEU A 1 87 ? -19.207 0.410 6.947 1.00 93.62 87 LEU A N 1
ATOM 732 C CA . LEU A 1 87 ? -18.155 -0.558 7.263 1.00 93.62 87 LEU A CA 1
ATOM 733 C C . LEU A 1 87 ? -18.106 -1.716 6.257 1.00 93.62 87 LEU A C 1
ATOM 735 O O . LEU A 1 87 ? -17.047 -2.302 6.043 1.00 93.62 87 LEU A O 1
ATOM 739 N N . ALA A 1 88 ? -19.215 -1.999 5.565 1.00 91.50 88 ALA A N 1
ATOM 740 C CA . ALA A 1 88 ? -19.266 -3.038 4.539 1.00 91.50 88 ALA A CA 1
ATOM 741 C C . ALA A 1 88 ? -18.426 -2.699 3.295 1.00 91.50 88 ALA A C 1
ATOM 743 O O . ALA A 1 88 ? -18.103 -3.604 2.530 1.00 91.50 88 ALA A O 1
ATOM 744 N N . ASN A 1 89 ? -18.062 -1.423 3.101 1.00 92.00 89 ASN A N 1
ATOM 745 C CA . ASN A 1 89 ? -17.121 -0.970 2.075 1.00 92.00 89 ASN A CA 1
ATOM 746 C C . ASN A 1 89 ? -15.813 -0.413 2.662 1.00 92.00 89 ASN A C 1
ATOM 748 O O . ASN A 1 89 ? -15.163 0.405 2.006 1.00 92.00 89 ASN A O 1
ATOM 752 N N . LEU A 1 90 ? -15.428 -0.853 3.873 1.00 95.31 90 LEU A N 1
ATOM 753 C CA . LEU A 1 90 ? -14.166 -0.456 4.497 1.00 95.31 90 LEU A CA 1
ATOM 754 C C . LEU A 1 90 ? -13.005 -0.642 3.521 1.00 95.31 90 LEU A C 1
ATOM 756 O O . LEU A 1 90 ? -12.851 -1.703 2.908 1.00 95.31 90 LEU A O 1
ATOM 760 N N . TYR A 1 91 ? -12.189 0.407 3.422 1.00 95.50 91 TYR A N 1
ATOM 761 C CA . TYR A 1 91 ? -10.980 0.435 2.617 1.00 95.50 91 TYR A CA 1
ATOM 762 C C . TYR A 1 91 ? -9.903 1.243 3.342 1.00 95.50 91 TYR A C 1
ATOM 764 O O . TYR A 1 91 ? -9.993 2.466 3.470 1.00 95.50 91 TYR A O 1
ATOM 772 N N . VAL A 1 92 ? -8.871 0.545 3.800 1.00 96.56 92 VAL A N 1
ATOM 773 C CA . VAL A 1 92 ? -7.727 1.105 4.514 1.00 96.56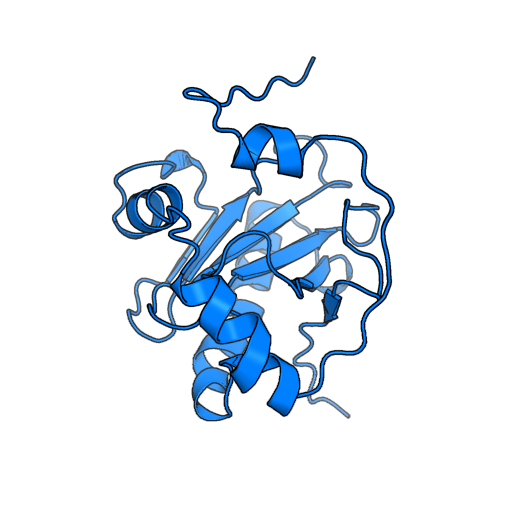 92 VAL A CA 1
ATOM 774 C C . VAL A 1 92 ? -6.434 0.740 3.779 1.00 96.56 92 VAL A C 1
ATOM 776 O O . VAL A 1 92 ? -6.341 -0.317 3.154 1.00 96.56 92 VAL A O 1
ATOM 779 N N . LEU A 1 93 ? -5.444 1.628 3.827 1.00 96.50 93 LEU A N 1
ATOM 780 C CA . LEU A 1 93 ? -4.113 1.443 3.259 1.00 96.50 93 LEU A CA 1
ATOM 781 C C . LEU A 1 93 ? -3.062 1.483 4.363 1.00 96.50 93 LEU A C 1
ATOM 783 O O . LEU A 1 93 ? -3.064 2.410 5.172 1.00 96.50 93 LEU A O 1
ATOM 787 N N . ALA A 1 94 ? -2.133 0.530 4.347 1.00 98.00 94 ALA A N 1
ATOM 788 C CA . ALA A 1 94 ? -0.866 0.640 5.062 1.00 98.00 94 ALA A CA 1
ATOM 789 C C . ALA A 1 94 ? 0.212 1.139 4.095 1.00 98.00 94 ALA A C 1
ATOM 791 O O . ALA A 1 94 ? 0.432 0.516 3.058 1.00 98.00 94 ALA A O 1
ATOM 792 N N . ILE A 1 95 ? 0.875 2.247 4.421 1.00 97.50 95 ILE A N 1
ATOM 793 C CA . ILE A 1 95 ? 1.911 2.888 3.604 1.00 97.50 95 ILE A CA 1
ATOM 794 C C . ILE A 1 95 ? 3.209 2.905 4.403 1.00 97.50 95 ILE A C 1
ATOM 796 O O . ILE A 1 95 ? 3.266 3.463 5.499 1.00 97.50 95 ILE A O 1
ATOM 800 N N . ILE A 1 96 ? 4.251 2.284 3.857 1.00 97.69 96 ILE A N 1
ATOM 801 C CA . ILE A 1 96 ? 5.506 2.051 4.580 1.00 97.69 96 ILE A CA 1
ATOM 802 C C . ILE A 1 96 ? 6.293 3.351 4.772 1.00 97.69 96 ILE A C 1
ATOM 804 O O . ILE A 1 96 ? 6.204 4.254 3.939 1.00 97.69 96 ILE A O 1
ATOM 808 N N . ARG A 1 97 ? 7.087 3.458 5.841 1.00 96.31 97 ARG A N 1
ATOM 809 C CA . ARG A 1 97 ? 7.991 4.607 6.039 1.00 96.31 97 ARG A CA 1
ATOM 810 C C . ARG A 1 97 ? 9.235 4.516 5.165 1.00 96.31 97 ARG A C 1
ATOM 812 O O . ARG A 1 97 ? 9.649 5.513 4.565 1.00 96.31 97 ARG A O 1
ATOM 819 N N . ARG A 1 98 ? 9.799 3.312 5.081 1.00 95.62 98 ARG A N 1
ATOM 820 C CA . ARG A 1 98 ? 11.002 3.008 4.311 1.00 95.62 98 ARG A CA 1
ATOM 821 C C . ARG A 1 98 ? 10.838 3.400 2.845 1.00 95.62 98 ARG A C 1
ATOM 823 O O . ARG A 1 98 ? 9.835 3.096 2.202 1.00 95.62 98 ARG A O 1
ATOM 830 N N . LYS A 1 99 ? 11.835 4.103 2.311 1.00 92.88 99 LYS A N 1
ATOM 831 C CA . LYS A 1 99 ? 11.857 4.559 0.914 1.00 92.88 99 LYS A CA 1
ATOM 832 C C . LYS A 1 99 ? 12.510 3.503 0.022 1.00 92.88 99 LYS A C 1
ATOM 834 O O . LYS A 1 99 ? 13.301 2.692 0.485 1.00 92.88 99 LYS A O 1
ATOM 839 N N . GLY A 1 100 ? 12.213 3.552 -1.275 1.00 90.38 100 GLY A N 1
ATOM 840 C CA . GLY A 1 100 ? 12.924 2.773 -2.296 1.00 90.38 100 GLY A CA 1
ATOM 841 C C . GLY A 1 100 ? 12.249 1.471 -2.731 1.00 90.38 100 GLY A C 1
ATOM 842 O O . GLY A 1 100 ? 12.578 0.989 -3.812 1.00 90.38 100 GLY A O 1
ATOM 843 N N . ILE A 1 101 ? 11.268 0.963 -1.976 1.00 95.38 101 ILE A N 1
ATOM 844 C CA . ILE A 1 101 ? 10.481 -0.221 -2.357 1.00 95.38 101 ILE A CA 1
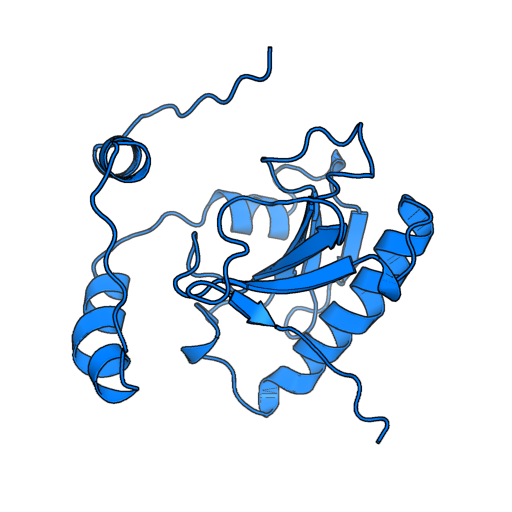ATOM 845 C C . ILE A 1 101 ? 9.279 0.218 -3.194 1.00 95.38 101 ILE A C 1
ATOM 847 O O . ILE A 1 101 ? 8.329 0.813 -2.678 1.00 95.38 101 ILE A O 1
ATOM 851 N N . LYS A 1 102 ? 9.318 -0.060 -4.497 1.00 93.69 102 LYS A N 1
ATOM 852 C CA . LYS A 1 102 ? 8.331 0.422 -5.473 1.00 93.69 102 LYS A CA 1
ATOM 853 C C . LYS A 1 102 ? 7.107 -0.478 -5.558 1.00 93.69 102 LYS A C 1
ATOM 855 O O . LYS A 1 102 ? 5.994 0.010 -5.745 1.00 93.69 102 LYS A O 1
ATOM 860 N N . SER A 1 103 ? 7.311 -1.790 -5.476 1.00 95.06 103 SER A N 1
ATOM 861 C CA . SER A 1 103 ? 6.264 -2.804 -5.631 1.00 95.06 103 SER A CA 1
ATOM 862 C C . SER A 1 103 ? 6.701 -4.149 -5.042 1.00 95.06 103 SER A C 1
ATOM 864 O O . SER A 1 103 ? 7.800 -4.270 -4.505 1.00 95.06 103 SER A O 1
ATOM 866 N N . ILE A 1 104 ? 5.870 -5.181 -5.216 1.00 95.62 104 ILE A N 1
ATOM 867 C CA . ILE A 1 104 ? 6.204 -6.563 -4.843 1.00 95.62 104 ILE A CA 1
ATOM 868 C C . ILE A 1 104 ? 7.466 -7.108 -5.533 1.00 95.62 104 ILE A C 1
ATOM 870 O O . ILE A 1 104 ? 8.053 -8.057 -5.030 1.00 95.62 104 ILE A O 1
ATOM 874 N N . ARG A 1 105 ? 7.908 -6.521 -6.658 1.00 95.56 105 ARG A N 1
ATOM 875 C CA . ARG A 1 105 ? 9.149 -6.922 -7.351 1.00 95.56 105 ARG A CA 1
ATOM 876 C C . ARG A 1 105 ? 10.420 -6.595 -6.569 1.00 95.56 105 ARG A C 1
ATOM 878 O O . ARG A 1 105 ? 11.438 -7.233 -6.810 1.00 95.56 105 ARG A O 1
ATOM 885 N N . ASP A 1 106 ? 10.349 -5.626 -5.661 1.00 96.00 106 ASP A N 1
ATOM 886 C CA . ASP A 1 106 ? 11.492 -5.188 -4.857 1.00 96.00 106 ASP A CA 1
ATOM 887 C C . ASP A 1 106 ? 11.549 -5.914 -3.499 1.00 96.00 106 ASP A C 1
ATOM 889 O O . ASP A 1 106 ? 12.500 -5.723 -2.746 1.00 96.00 106 ASP A O 1
ATOM 893 N N . LEU A 1 107 ? 10.535 -6.729 -3.170 1.00 96.62 107 LEU A N 1
ATOM 894 C CA . LEU A 1 107 ? 10.479 -7.468 -1.911 1.00 96.62 107 LEU A CA 1
ATOM 895 C C . LEU A 1 107 ? 11.458 -8.645 -1.907 1.00 96.62 107 LEU A C 1
ATOM 897 O O . LEU A 1 107 ? 11.566 -9.415 -2.861 1.00 96.62 107 LEU A O 1
ATOM 901 N N . THR A 1 108 ? 12.117 -8.815 -0.770 1.00 95.81 108 THR A N 1
ATOM 902 C CA . THR A 1 108 ? 13.083 -9.867 -0.462 1.00 95.81 108 THR A CA 1
ATOM 903 C C . THR A 1 108 ? 12.772 -10.485 0.904 1.00 95.81 108 THR A C 1
ATOM 905 O O . THR A 1 108 ? 11.917 -10.007 1.650 1.00 95.81 108 THR A O 1
ATOM 908 N N . SER A 1 109 ? 13.504 -11.532 1.289 1.00 96.06 109 SER A N 1
ATOM 909 C CA . SER A 1 109 ? 13.394 -12.119 2.633 1.00 96.06 109 SER A CA 1
ATOM 910 C C . SER A 1 109 ? 13.725 -11.132 3.758 1.00 96.06 109 SER A C 1
ATOM 912 O O . SER A 1 109 ? 13.216 -11.279 4.865 1.00 96.06 109 SER A O 1
ATOM 914 N N . ASN A 1 110 ? 14.543 -10.109 3.490 1.00 96.19 110 ASN A N 1
ATOM 915 C CA . ASN A 1 110 ? 14.910 -9.099 4.487 1.00 96.19 110 ASN A CA 1
ATOM 916 C C . ASN A 1 110 ? 13.736 -8.179 4.847 1.00 96.19 110 ASN A C 1
ATOM 918 O O . ASN A 1 110 ? 13.794 -7.475 5.850 1.00 96.19 110 ASN A O 1
ATOM 922 N N . ASP A 1 111 ? 12.672 -8.192 4.044 1.00 97.00 111 ASP A N 1
ATOM 923 C CA . ASP A 1 111 ? 11.484 -7.371 4.251 1.00 97.00 111 ASP A CA 1
ATOM 924 C C . ASP A 1 111 ? 10.449 -8.040 5.156 1.00 97.00 111 ASP A C 1
ATOM 926 O O . ASP A 1 111 ? 9.482 -7.389 5.547 1.00 97.00 111 ASP A O 1
ATOM 930 N N . LEU A 1 112 ? 10.649 -9.311 5.530 1.00 96.75 112 LEU A N 1
ATOM 931 C CA . LEU A 1 112 ? 9.735 -10.046 6.407 1.00 96.75 112 LEU A CA 1
ATOM 932 C C . LEU A 1 112 ? 9.380 -9.281 7.696 1.00 96.75 112 LEU A C 1
ATOM 934 O O . LEU A 1 112 ? 8.186 -9.182 7.970 1.00 96.75 112 LEU A O 1
ATOM 938 N N . PRO A 1 113 ? 10.321 -8.649 8.432 1.00 97.94 113 PRO A N 1
ATOM 939 C CA . PRO A 1 113 ? 9.975 -7.894 9.638 1.00 97.94 113 PRO A CA 1
ATOM 940 C C . PRO A 1 113 ? 9.000 -6.737 9.377 1.00 97.94 113 PRO A C 1
ATOM 942 O O . PRO A 1 113 ? 8.046 -6.555 10.133 1.00 97.94 113 PRO A O 1
ATOM 945 N N . LEU A 1 114 ? 9.184 -5.984 8.286 1.00 98.19 114 LEU A N 1
ATOM 946 C CA . LEU A 1 114 ? 8.246 -4.939 7.861 1.00 98.19 114 LEU A CA 1
ATOM 947 C C . LEU A 1 114 ? 6.871 -5.545 7.560 1.00 98.19 114 LEU A C 1
ATOM 949 O O . LEU A 1 114 ? 5.847 -5.022 7.998 1.00 98.19 114 LEU A O 1
ATOM 953 N N . LEU A 1 115 ? 6.837 -6.632 6.791 1.00 98.12 115 LEU A N 1
ATOM 954 C CA . LEU A 1 115 ? 5.591 -7.229 6.324 1.00 98.12 115 LEU A CA 1
ATOM 955 C C . LEU A 1 115 ? 4.788 -7.872 7.472 1.00 98.12 115 LEU A C 1
ATOM 957 O O . LEU A 1 115 ? 3.575 -7.671 7.575 1.00 98.12 115 LEU A O 1
ATOM 961 N N . GLU A 1 116 ? 5.453 -8.571 8.388 1.00 97.62 116 GLU A N 1
ATOM 962 C CA . GLU A 1 116 ? 4.841 -9.100 9.610 1.00 97.62 116 GLU A CA 1
ATOM 963 C C . GLU A 1 116 ? 4.306 -7.974 10.501 1.00 97.62 116 GLU A C 1
ATOM 965 O O . GLU A 1 116 ? 3.192 -8.075 11.028 1.00 97.62 116 GLU A O 1
ATOM 970 N N . ASN A 1 117 ? 5.058 -6.873 10.622 1.00 98.31 117 ASN A N 1
ATOM 971 C CA . ASN A 1 117 ? 4.638 -5.704 11.386 1.00 98.31 117 ASN A CA 1
ATOM 972 C C . ASN A 1 117 ? 3.373 -5.063 10.794 1.00 98.31 117 ASN A C 1
ATOM 974 O O . ASN A 1 117 ? 2.406 -4.830 11.526 1.00 98.31 117 ASN A O 1
ATOM 978 N N . ILE A 1 118 ? 3.341 -4.853 9.470 1.00 98.44 118 ILE A N 1
ATOM 979 C CA . ILE A 1 118 ? 2.159 -4.350 8.756 1.00 98.44 118 ILE A CA 1
ATOM 980 C C . ILE A 1 118 ? 0.965 -5.264 9.004 1.00 98.44 118 ILE A C 1
ATOM 982 O O . ILE A 1 118 ? -0.092 -4.774 9.396 1.00 98.44 118 ILE A O 1
ATOM 986 N N . SER A 1 119 ? 1.121 -6.575 8.804 1.00 97.25 119 SER A N 1
ATOM 987 C CA . SER A 1 119 ? 0.043 -7.548 8.995 1.00 97.25 119 SER A CA 1
ATOM 988 C C . SER A 1 119 ? -0.522 -7.472 10.415 1.00 97.25 119 SER A C 1
ATOM 990 O O . SER A 1 119 ? -1.691 -7.135 10.619 1.00 97.25 119 SER A O 1
ATOM 992 N N . LYS A 1 120 ? 0.331 -7.692 11.421 1.00 98.06 120 LYS A N 1
ATOM 993 C CA . LYS A 1 120 ? -0.076 -7.775 12.826 1.00 98.06 120 LYS A CA 1
ATOM 994 C C . LYS A 1 120 ? -0.710 -6.478 13.322 1.00 98.06 120 LYS A C 1
ATOM 996 O O . LYS A 1 120 ? -1.808 -6.508 13.880 1.00 98.06 120 LYS A O 1
ATOM 1001 N N . LYS A 1 121 ? -0.031 -5.342 13.141 1.00 98.50 121 LYS A N 1
ATOM 1002 C CA . LYS A 1 121 ? -0.488 -4.065 13.706 1.00 98.50 121 LYS A CA 1
ATOM 1003 C C . LYS A 1 121 ? -1.694 -3.498 12.960 1.00 98.50 121 LYS A C 1
ATOM 1005 O O . LYS A 1 121 ? -2.553 -2.900 13.601 1.00 98.50 121 LYS A O 1
ATOM 1010 N N . SER A 1 122 ? -1.826 -3.750 11.654 1.00 98.44 122 SER A N 1
ATOM 1011 C CA . SER A 1 122 ? -3.007 -3.300 10.904 1.00 98.44 122 SER A CA 1
ATOM 1012 C C . SER A 1 122 ? -4.274 -4.021 11.347 1.00 98.44 122 SER A C 1
ATOM 1014 O O . SER A 1 122 ? -5.287 -3.365 11.571 1.00 98.44 122 SER A O 1
ATOM 1016 N N . TYR A 1 123 ? -4.236 -5.347 11.533 1.00 98.25 123 TYR A N 1
ATOM 1017 C CA . TYR A 1 123 ? -5.413 -6.082 12.008 1.00 98.25 123 TYR A CA 1
ATOM 1018 C C . TYR A 1 123 ? -5.840 -5.654 13.415 1.00 98.25 123 TYR A C 1
ATOM 1020 O O . TYR A 1 123 ? -7.035 -5.482 13.653 1.00 98.25 123 TYR A O 1
ATOM 1028 N N . ILE A 1 124 ? -4.882 -5.426 14.322 1.00 98.50 124 ILE A N 1
ATOM 1029 C CA . ILE A 1 124 ? -5.163 -4.899 15.667 1.00 98.50 124 ILE A CA 1
ATOM 1030 C C . ILE A 1 124 ? -5.829 -3.522 15.563 1.00 98.50 124 ILE A C 1
ATOM 1032 O O . ILE A 1 124 ? -6.931 -3.337 16.072 1.00 98.50 124 ILE A O 1
ATOM 1036 N N . ALA A 1 125 ? -5.222 -2.590 14.826 1.00 98.50 125 ALA A N 1
ATOM 1037 C CA . ALA A 1 125 ? -5.736 -1.231 14.690 1.00 98.50 125 ALA A CA 1
ATOM 1038 C C . ALA A 1 125 ? -7.122 -1.176 14.019 1.00 98.50 125 ALA A C 1
ATOM 1040 O O . ALA A 1 125 ? -7.994 -0.417 14.445 1.00 98.50 125 ALA A O 1
ATOM 1041 N N . ILE A 1 126 ? -7.365 -1.999 12.992 1.00 98.19 126 ILE A N 1
ATOM 1042 C CA . ILE A 1 126 ? -8.677 -2.109 12.333 1.00 98.19 126 ILE A CA 1
ATOM 1043 C C . ILE A 1 126 ? -9.723 -2.653 13.312 1.00 98.19 126 ILE A C 1
ATOM 1045 O O . ILE A 1 126 ? -10.837 -2.122 13.368 1.00 98.19 126 ILE A O 1
ATOM 1049 N N . LYS A 1 127 ? -9.372 -3.672 14.106 1.00 98.19 127 LYS A N 1
ATOM 1050 C CA . LYS A 1 127 ? -10.273 -4.243 15.110 1.00 98.19 127 LYS A CA 1
ATOM 1051 C C . LYS A 1 127 ? -10.621 -3.230 16.194 1.00 98.19 127 LYS A C 1
ATOM 1053 O O . LYS A 1 127 ? -11.796 -3.083 16.516 1.00 98.19 127 LYS A O 1
ATOM 1058 N N . GLU A 1 128 ? -9.631 -2.519 16.723 1.00 98.25 128 GLU A N 1
ATOM 1059 C CA . GLU A 1 128 ? -9.820 -1.504 17.764 1.00 98.25 128 GLU A CA 1
ATOM 1060 C C . GLU A 1 128 ? -10.651 -0.317 17.265 1.00 98.25 128 GLU A C 1
ATOM 1062 O O . GLU A 1 128 ? -11.556 0.144 17.958 1.00 98.25 128 GLU A O 1
ATOM 1067 N N . LYS A 1 129 ? -10.384 0.163 16.043 1.00 97.19 129 LYS A N 1
ATOM 1068 C CA . LYS A 1 129 ? -11.055 1.345 15.489 1.00 97.19 129 LYS A CA 1
ATOM 1069 C C . LYS A 1 129 ? -12.475 1.061 14.999 1.00 97.19 129 LYS A C 1
ATOM 1071 O O . LYS A 1 129 ? -13.348 1.911 15.162 1.00 97.19 129 LYS A O 1
ATOM 1076 N N . TYR A 1 130 ? -12.692 -0.087 14.356 1.00 97.00 130 TYR A N 1
ATOM 1077 C CA . TYR A 1 130 ? -13.922 -0.373 13.607 1.00 97.00 130 TYR A CA 1
ATOM 1078 C C . TYR A 1 130 ? -14.669 -1.626 14.076 1.00 97.00 130 TYR A C 1
ATOM 1080 O O . TYR A 1 130 ? -15.743 -1.918 13.558 1.00 97.00 130 TYR A O 1
ATOM 1088 N N . GLY A 1 131 ? -14.122 -2.396 15.020 1.00 97.25 131 GLY A N 1
ATOM 1089 C CA . GLY A 1 131 ? -14.732 -3.636 15.514 1.00 97.25 131 GLY A CA 1
ATOM 1090 C C . GLY A 1 131 ? -14.663 -4.821 14.542 1.00 97.25 131 GLY A C 1
ATOM 1091 O O . GLY A 1 131 ? -15.132 -5.911 14.880 1.00 97.25 131 GLY A O 1
ATOM 1092 N N . ILE A 1 132 ? -14.053 -4.648 13.366 1.00 97.12 132 ILE A N 1
ATOM 1093 C CA . ILE A 1 132 ? -14.006 -5.657 12.301 1.00 97.12 132 ILE A CA 1
ATOM 1094 C C . ILE A 1 132 ? -12.901 -6.673 12.577 1.00 97.12 132 ILE A C 1
ATOM 1096 O O . ILE A 1 132 ? -11.766 -6.311 12.875 1.00 97.12 132 ILE A O 1
ATOM 1100 N N . ASP A 1 133 ? -13.248 -7.954 12.494 1.00 96.75 133 ASP A N 1
ATOM 1101 C CA . ASP A 1 133 ? -12.307 -9.047 12.720 1.00 96.75 133 ASP A CA 1
ATOM 1102 C C . ASP A 1 133 ? -11.371 -9.286 11.524 1.00 96.75 133 ASP A C 1
ATOM 1104 O O . ASP A 1 133 ? -11.756 -9.047 10.378 1.00 96.75 133 ASP A O 1
ATOM 1108 N N . LYS A 1 134 ? -10.159 -9.813 11.764 1.00 96.19 134 LYS A N 1
ATOM 1109 C CA . LYS A 1 134 ? -9.193 -10.114 10.692 1.00 96.19 134 LYS A CA 1
ATOM 1110 C C . LYS A 1 134 ? -9.777 -11.036 9.617 1.00 96.19 134 LYS A C 1
ATOM 1112 O O . LYS A 1 134 ? -9.494 -10.847 8.441 1.00 96.19 134 LYS A O 1
ATOM 1117 N N . HIS A 1 135 ? -10.654 -11.970 9.995 1.00 95.56 135 HIS A N 1
ATOM 1118 C CA . HIS A 1 135 ? -11.280 -12.911 9.058 1.00 95.56 135 HIS A CA 1
ATOM 1119 C C . HIS A 1 135 ? -12.308 -12.245 8.126 1.00 95.56 135 HIS A C 1
ATOM 1121 O O . HIS A 1 135 ? -12.748 -12.845 7.149 1.00 95.56 135 HIS A O 1
ATOM 1127 N N . GLN A 1 136 ? -12.695 -10.999 8.412 1.00 95.94 136 GLN A N 1
ATOM 1128 C CA . GLN A 1 136 ? -13.573 -10.186 7.570 1.00 95.94 136 GLN A CA 1
ATOM 1129 C C . GLN A 1 136 ? -12.790 -9.223 6.671 1.00 95.94 136 GLN A C 1
ATOM 1131 O O . GLN A 1 136 ? -13.397 -8.395 5.988 1.00 95.94 136 GLN A O 1
ATOM 1136 N N . ILE A 1 137 ? -11.459 -9.310 6.657 1.00 96.12 137 ILE A N 1
ATOM 1137 C CA . ILE A 1 137 ? -10.587 -8.427 5.893 1.00 96.12 137 ILE A CA 1
ATOM 1138 C C . ILE A 1 137 ? -9.814 -9.229 4.846 1.00 96.12 137 ILE A C 1
ATOM 1140 O O . ILE A 1 137 ? -9.229 -10.267 5.136 1.00 96.12 137 ILE A O 1
ATOM 1144 N N . ARG A 1 138 ? -9.777 -8.715 3.615 1.00 94.31 138 ARG A N 1
ATOM 1145 C CA . ARG A 1 138 ? -8.826 -9.139 2.584 1.00 94.31 138 ARG A CA 1
ATOM 1146 C C . ARG A 1 138 ? -7.656 -8.168 2.585 1.00 94.31 138 ARG A C 1
ATOM 1148 O O . ARG A 1 138 ? -7.867 -6.975 2.359 1.00 94.31 138 ARG A O 1
ATOM 1155 N N . ALA A 1 139 ? -6.453 -8.689 2.809 1.00 95.81 139 ALA A N 1
ATOM 1156 C CA . ALA A 1 139 ? -5.212 -7.939 2.687 1.00 95.81 139 ALA A CA 1
ATOM 1157 C C . ALA A 1 139 ? -4.465 -8.336 1.406 1.00 95.81 139 ALA A C 1
ATOM 1159 O O . ALA A 1 139 ? -4.324 -9.527 1.117 1.00 95.81 139 ALA A O 1
ATOM 1160 N N . TYR A 1 140 ? -4.006 -7.368 0.612 1.00 95.38 140 TYR A N 1
ATOM 1161 C CA . TYR A 1 140 ? -3.280 -7.649 -0.633 1.00 95.38 140 TYR A CA 1
ATOM 1162 C C . TYR A 1 140 ? -2.455 -6.459 -1.138 1.00 95.38 140 TYR A C 1
ATOM 1164 O O . TYR A 1 140 ? -2.702 -5.304 -0.790 1.00 95.38 140 TYR A O 1
ATOM 1172 N N . PHE A 1 141 ? -1.499 -6.749 -2.018 1.00 95.31 141 PHE A N 1
ATOM 1173 C CA . PHE A 1 141 ? -0.803 -5.763 -2.844 1.00 95.31 141 PHE A CA 1
ATOM 1174 C C . PHE A 1 141 ? -1.447 -5.671 -4.224 1.00 95.31 141 PHE A C 1
ATOM 1176 O O . PHE A 1 141 ? -1.903 -6.685 -4.754 1.00 95.31 141 PHE A O 1
ATOM 1183 N N . HIS A 1 142 ? -1.410 -4.493 -4.846 1.00 93.50 142 HIS A N 1
ATOM 1184 C CA . HIS A 1 142 ? -1.654 -4.389 -6.283 1.00 93.50 142 HIS A CA 1
ATOM 1185 C C . HIS A 1 142 ? -0.383 -4.664 -7.090 1.00 93.50 142 HIS A C 1
ATOM 1187 O O . HIS A 1 142 ? 0.708 -4.215 -6.727 1.00 93.50 142 HIS A O 1
ATOM 1193 N N . TYR A 1 143 ? -0.555 -5.310 -8.241 1.00 92.31 143 TYR A N 1
ATOM 1194 C CA . TYR A 1 143 ? 0.452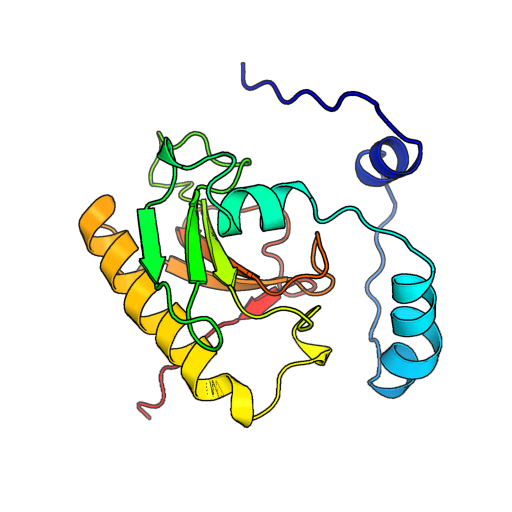 -5.374 -9.290 1.00 92.31 143 TYR A CA 1
ATOM 1195 C C . TYR A 1 143 ? -0.194 -5.234 -10.679 1.00 92.31 143 TYR A C 1
ATOM 1197 O O . TYR A 1 143 ? -0.993 -6.074 -11.075 1.00 92.31 143 TYR A O 1
ATOM 1205 N N . GLN A 1 144 ? 0.096 -4.194 -11.464 1.00 91.00 144 GLN A N 1
ATOM 1206 C CA . GLN A 1 144 ? 0.919 -3.017 -11.145 1.00 91.00 144 GLN A CA 1
ATOM 1207 C C . GLN A 1 144 ? 0.237 -2.097 -10.104 1.00 91.00 144 GLN A C 1
ATOM 1209 O O . GLN A 1 144 ? -0.991 -1.969 -10.111 1.00 91.00 144 GLN A O 1
ATOM 1214 N N . PRO A 1 145 ? 0.992 -1.437 -9.204 1.00 91.12 145 PRO A N 1
ATOM 1215 C CA . PRO A 1 145 ? 0.410 -0.536 -8.215 1.00 91.12 145 PRO A CA 1
ATOM 1216 C C . PRO A 1 145 ? -0.037 0.796 -8.837 1.00 91.12 145 PRO A C 1
ATOM 1218 O O . PRO A 1 145 ? 0.456 1.232 -9.874 1.00 91.12 145 PRO A O 1
ATOM 1221 N N . THR A 1 146 ? -0.956 1.502 -8.168 1.00 85.50 146 THR A N 1
ATOM 1222 C CA . THR A 1 146 ? -1.401 2.839 -8.624 1.00 85.50 146 THR A CA 1
ATOM 1223 C C . THR A 1 146 ? -0.337 3.925 -8.404 1.00 85.50 146 THR A C 1
ATOM 1225 O O . THR A 1 146 ? -0.393 4.985 -9.031 1.00 85.50 146 THR A O 1
ATOM 1228 N N . PHE A 1 147 ? 0.609 3.674 -7.500 1.00 89.69 147 PHE A N 1
ATOM 1229 C CA . PHE A 1 147 ? 1.767 4.509 -7.205 1.00 89.69 147 PHE A CA 1
ATOM 1230 C C . PHE A 1 147 ? 2.922 3.626 -6.713 1.00 89.69 147 PHE A C 1
ATOM 1232 O O . PHE A 1 147 ? 2.690 2.645 -6.009 1.00 89.69 147 PHE A O 1
ATOM 1239 N N . TYR A 1 148 ? 4.158 3.968 -7.076 1.00 92.50 148 TYR A N 1
ATOM 1240 C CA . TYR A 1 148 ? 5.337 3.116 -6.864 1.00 92.50 148 TYR A CA 1
ATOM 1241 C C . TYR A 1 148 ? 6.044 3.400 -5.534 1.00 92.50 148 TYR A C 1
ATOM 1243 O O . TYR A 1 148 ? 7.193 3.830 -5.483 1.00 92.50 148 TYR A O 1
ATOM 1251 N N . HIS A 1 149 ? 5.307 3.191 -4.447 1.00 94.38 149 HIS A N 1
ATOM 1252 C CA . HIS A 1 149 ? 5.796 3.151 -3.068 1.00 94.38 149 HIS A CA 1
ATOM 1253 C C . HIS A 1 149 ? 4.960 2.102 -2.355 1.00 94.38 149 HIS A C 1
ATOM 1255 O O . HIS A 1 149 ? 3.730 2.192 -2.395 1.00 94.38 149 HIS A O 1
ATOM 1261 N N . LEU A 1 150 ? 5.604 1.084 -1.784 1.00 96.62 150 LEU A N 1
ATOM 1262 C CA . LEU A 1 150 ? 4.916 -0.110 -1.305 1.00 96.62 150 LEU A CA 1
ATOM 1263 C C . LEU A 1 150 ? 3.777 0.245 -0.341 1.00 96.62 150 LEU A C 1
ATOM 1265 O O . LEU A 1 150 ? 3.934 1.028 0.600 1.00 96.62 150 LEU A O 1
ATOM 1269 N N . HIS A 1 151 ? 2.621 -0.355 -0.593 1.00 96.94 151 HIS A N 1
ATOM 1270 C CA . HIS A 1 151 ? 1.438 -0.204 0.233 1.00 96.94 151 HIS A CA 1
ATOM 1271 C C . HIS A 1 151 ? 0.599 -1.478 0.201 1.00 96.94 151 HIS A C 1
ATOM 1273 O O . HIS A 1 151 ? 0.572 -2.188 -0.805 1.00 96.94 151 HIS A O 1
ATOM 1279 N N . VAL A 1 152 ? -0.090 -1.748 1.307 1.00 97.75 152 VAL A N 1
ATOM 1280 C CA . VAL A 1 152 ? -0.991 -2.896 1.460 1.00 97.75 152 VAL A CA 1
ATOM 1281 C C . VAL A 1 152 ? -2.420 -2.389 1.563 1.00 97.75 152 VAL A C 1
ATOM 1283 O O . VAL A 1 152 ? -2.709 -1.471 2.331 1.00 97.75 152 VAL A O 1
ATOM 1286 N N . HIS A 1 153 ? -3.314 -2.997 0.794 1.00 96.75 153 HIS A N 1
ATOM 1287 C CA . HIS A 1 153 ? -4.745 -2.741 0.845 1.00 96.75 153 HIS A CA 1
ATOM 1288 C C . HIS A 1 153 ? -5.381 -3.664 1.875 1.00 96.75 153 HIS A C 1
ATOM 1290 O O . HIS A 1 153 ? -5.165 -4.867 1.809 1.00 96.75 153 HIS A O 1
ATOM 1296 N N . PHE A 1 154 ? -6.195 -3.113 2.772 1.00 97.12 154 PHE A N 1
ATOM 1297 C CA . PHE A 1 154 ? -7.057 -3.848 3.693 1.00 97.12 154 PHE A CA 1
ATOM 1298 C C . PHE A 1 154 ? -8.507 -3.471 3.389 1.00 97.12 154 PHE A C 1
ATOM 1300 O O . PHE A 1 154 ? -8.914 -2.325 3.604 1.00 97.12 154 PHE A O 1
ATOM 1307 N N . ILE A 1 155 ? -9.285 -4.418 2.866 1.00 95.44 155 ILE A N 1
ATOM 1308 C CA . ILE A 1 155 ? -10.690 -4.191 2.500 1.00 95.44 155 ILE A CA 1
ATOM 1309 C C . ILE A 1 155 ? -11.613 -5.177 3.199 1.00 95.44 155 ILE A C 1
ATOM 1311 O O . ILE A 1 155 ? -11.234 -6.324 3.429 1.00 95.44 155 ILE A O 1
ATOM 1315 N N . HIS A 1 156 ? -12.850 -4.770 3.476 1.00 95.12 156 HIS A N 1
ATOM 1316 C CA . HIS A 1 156 ? -13.857 -5.715 3.953 1.00 95.12 156 HIS A CA 1
ATOM 1317 C C . HIS A 1 156 ? -14.134 -6.798 2.891 1.00 95.12 156 HIS A C 1
ATOM 1319 O O . HIS A 1 156 ? -14.238 -6.498 1.699 1.00 95.12 156 HIS A O 1
ATOM 1325 N N . VAL A 1 157 ? -14.289 -8.060 3.302 1.00 93.00 157 VAL A N 1
ATOM 1326 C CA . VAL A 1 157 ? -14.526 -9.204 2.394 1.00 93.00 157 VAL A CA 1
ATOM 1327 C C . VAL A 1 157 ? -15.761 -9.016 1.511 1.00 93.00 157 VAL A C 1
ATOM 1329 O O . VAL A 1 157 ? -15.751 -9.414 0.352 1.00 93.00 157 VAL A O 1
ATOM 1332 N N . SER A 1 158 ? -16.797 -8.359 2.035 1.00 90.06 158 SER A N 1
ATOM 1333 C CA . SER A 1 158 ? -18.043 -8.073 1.307 1.00 90.06 158 SER A CA 1
ATOM 1334 C C . SER A 1 158 ? -17.934 -6.921 0.309 1.00 90.06 158 SER A C 1
ATOM 1336 O O . SER A 1 158 ? -18.867 -6.708 -0.461 1.00 90.06 158 SER A O 1
ATOM 1338 N N . TYR A 1 159 ? -16.842 -6.154 0.328 1.00 88.12 159 TYR A N 1
ATOM 1339 C CA . TYR A 1 159 ? -16.677 -5.039 -0.590 1.00 88.12 159 TYR A CA 1
ATOM 1340 C C . TYR A 1 159 ? -16.113 -5.522 -1.921 1.00 88.12 159 TYR A C 1
ATOM 1342 O O . TYR A 1 159 ? -14.961 -5.952 -1.981 1.00 88.12 159 TYR A O 1
ATOM 1350 N N . ASP A 1 160 ? -16.886 -5.396 -2.998 1.00 83.06 160 ASP A N 1
ATOM 1351 C CA . ASP A 1 160 ? -16.386 -5.590 -4.361 1.00 83.06 160 ASP A CA 1
ATOM 1352 C C . ASP A 1 160 ? -15.591 -4.354 -4.818 1.00 83.06 160 ASP A C 1
ATOM 1354 O O . ASP A 1 160 ? -16.069 -3.476 -5.539 1.00 83.06 160 ASP A O 1
ATOM 1358 N N . ALA A 1 161 ? -14.379 -4.220 -4.275 1.00 77.06 161 ALA A N 1
ATOM 1359 C CA . ALA A 1 161 ? -13.528 -3.069 -4.525 1.00 77.06 161 ALA A CA 1
ATOM 1360 C C . ALA A 1 161 ? -13.018 -3.062 -5.979 1.00 77.06 161 ALA A C 1
ATOM 1362 O O . ALA A 1 161 ? -12.561 -4.100 -6.477 1.00 77.06 161 ALA A O 1
ATOM 1363 N N . PRO A 1 162 ? -12.963 -1.891 -6.644 1.00 72.50 162 PRO A N 1
ATOM 1364 C CA . PRO A 1 162 ? -12.286 -1.767 -7.927 1.00 72.50 162 PRO A CA 1
ATOM 1365 C C . PRO A 1 162 ? -10.834 -2.251 -7.830 1.00 72.50 162 PRO A C 1
ATOM 1367 O O . PRO A 1 162 ? -10.121 -1.877 -6.898 1.00 72.50 162 PRO A O 1
ATOM 1370 N N . ALA A 1 163 ? -10.405 -3.031 -8.824 1.00 67.69 163 ALA A N 1
ATOM 1371 C CA . ALA A 1 163 ? -9.082 -3.656 -8.909 1.00 67.69 163 ALA A CA 1
ATOM 1372 C C . ALA A 1 163 ? -8.765 -4.751 -7.870 1.00 67.69 163 ALA A C 1
ATOM 1374 O O . ALA A 1 163 ? -7.609 -5.119 -7.711 1.00 67.69 163 ALA A O 1
ATOM 1375 N N . SER A 1 164 ? -9.783 -5.347 -7.237 1.00 64.50 164 SER A N 1
ATOM 1376 C CA . SER A 1 164 ? -9.615 -6.530 -6.371 1.00 64.50 164 SER A CA 1
ATOM 1377 C C . SER A 1 164 ? -9.640 -7.879 -7.115 1.00 64.50 164 SER A C 1
ATOM 1379 O O . SER A 1 164 ? -9.707 -8.937 -6.487 1.00 64.50 164 SER A O 1
ATOM 1381 N N . SER A 1 165 ? -9.605 -7.866 -8.455 1.00 69.62 165 SER A N 1
ATOM 1382 C CA . SER A 1 165 ? -9.611 -9.087 -9.267 1.00 69.62 165 SER A CA 1
ATOM 1383 C C . SER A 1 165 ? -8.260 -9.804 -9.223 1.00 69.62 165 SER A C 1
ATOM 1385 O O . SER A 1 165 ? -7.211 -9.170 -9.137 1.00 69.62 165 SER A O 1
ATOM 1387 N N . VAL A 1 166 ? -8.282 -11.137 -9.353 1.00 65.00 166 VAL A N 1
ATOM 1388 C CA . VAL A 1 166 ? -7.093 -12.016 -9.268 1.00 65.00 166 VAL A CA 1
ATOM 1389 C C . VAL A 1 166 ? -5.961 -11.586 -10.209 1.00 65.00 166 VAL A C 1
ATOM 1391 O O . VAL A 1 166 ? -4.794 -11.744 -9.882 1.00 65.00 166 VAL A O 1
ATOM 1394 N N . ALA A 1 167 ? -6.290 -10.982 -11.353 1.00 66.75 167 ALA A N 1
ATOM 1395 C CA . ALA A 1 167 ? -5.303 -10.503 -12.319 1.00 66.75 167 ALA A CA 1
ATOM 1396 C C . ALA A 1 167 ? -4.486 -9.280 -11.848 1.00 66.75 167 ALA A C 1
ATOM 1398 O O . ALA A 1 167 ? -3.513 -8.931 -12.507 1.00 66.75 167 ALA A O 1
ATOM 1399 N N . MET A 1 168 ? -4.886 -8.606 -10.763 1.00 69.94 168 MET A N 1
ATOM 1400 C CA . MET A 1 168 ? -4.245 -7.378 -10.273 1.00 69.94 168 MET A CA 1
ATOM 1401 C C . MET A 1 168 ? -3.767 -7.457 -8.822 1.00 69.94 168 MET A C 1
ATOM 1403 O O . MET A 1 168 ? -3.168 -6.493 -8.344 1.00 69.94 168 MET A O 1
ATOM 1407 N N . VAL A 1 169 ? -4.027 -8.558 -8.110 1.00 79.06 169 VAL A N 1
ATOM 1408 C CA . VAL A 1 169 ? -3.753 -8.656 -6.670 1.00 79.06 169 VAL A CA 1
ATOM 1409 C C . VAL A 1 169 ? -2.807 -9.797 -6.325 1.00 79.06 169 VAL A C 1
ATOM 1411 O O . VAL A 1 169 ? -2.928 -10.906 -6.839 1.00 79.06 169 VAL A O 1
ATOM 1414 N N . CYS A 1 170 ? -1.899 -9.531 -5.390 1.00 81.81 170 CYS A N 1
ATOM 1415 C CA . CYS A 1 170 ? -1.106 -10.543 -4.704 1.00 81.81 170 CYS A CA 1
ATOM 1416 C C . CYS A 1 170 ? -1.541 -10.576 -3.234 1.00 81.81 170 CYS A C 1
ATOM 1418 O O . CYS A 1 170 ? -1.382 -9.578 -2.526 1.00 81.81 170 CYS A O 1
ATOM 1420 N N . PHE A 1 171 ? -2.147 -11.685 -2.794 1.00 80.12 171 PHE A N 1
ATOM 1421 C CA . PHE A 1 171 ? -2.683 -11.803 -1.437 1.00 80.12 171 PHE A CA 1
ATOM 1422 C C . PHE A 1 171 ? -1.582 -11.724 -0.385 1.00 80.12 171 PHE A C 1
ATOM 1424 O O . PHE A 1 171 ? -0.540 -12.367 -0.489 1.00 80.12 171 PHE A O 1
ATOM 1431 N N . PHE A 1 172 ? -1.858 -10.943 0.652 1.00 75.75 172 PHE A N 1
ATOM 1432 C CA . PHE A 1 172 ? -0.960 -10.718 1.765 1.00 75.75 172 PHE A CA 1
ATOM 1433 C C . PHE A 1 172 ? -1.351 -11.614 2.937 1.00 75.75 172 PHE A C 1
ATOM 1435 O O . PHE A 1 172 ? -2.068 -11.193 3.844 1.00 75.75 172 PHE A O 1
ATOM 1442 N N . ASN A 1 173 ? -0.900 -12.867 2.890 1.00 69.56 173 ASN A N 1
ATOM 1443 C CA . ASN A 1 173 ? -1.195 -13.865 3.914 1.00 69.56 173 ASN A CA 1
ATOM 1444 C C . ASN A 1 173 ? 0.087 -14.273 4.647 1.00 69.56 173 ASN A C 1
ATOM 1446 O O . ASN A 1 173 ? 1.015 -14.793 4.034 1.00 69.56 173 ASN A O 1
ATOM 1450 N N . PHE A 1 174 ? 0.097 -14.082 5.967 1.00 53.22 174 PHE A N 1
ATOM 1451 C CA . PHE A 1 174 ? 1.092 -14.637 6.889 1.00 53.22 174 PHE A CA 1
ATOM 1452 C C . PHE A 1 174 ? 0.391 -15.515 7.921 1.00 53.22 174 PHE A C 1
ATOM 1454 O O . PHE A 1 174 ? 0.415 -15.227 9.112 1.00 53.22 174 PHE A O 1
ATOM 1461 N N . ASP A 1 175 ? -0.275 -16.570 7.467 1.00 45.47 175 ASP A N 1
ATOM 1462 C CA . ASP A 1 175 ? -0.709 -17.639 8.363 1.00 45.47 175 ASP A CA 1
ATOM 1463 C C . ASP A 1 175 ? 0.210 -18.844 8.113 1.00 45.47 175 ASP A C 1
ATOM 1465 O O . ASP A 1 175 ? -0.090 -19.731 7.321 1.00 45.47 175 ASP A O 1
ATOM 1469 N N . PHE A 1 176 ? 1.371 -18.863 8.779 1.00 35.03 176 PHE A N 1
ATOM 1470 C CA . PHE A 1 176 ? 2.244 -20.045 8.867 1.00 35.03 176 PHE A CA 1
ATOM 1471 C C . PHE A 1 176 ? 1.797 -20.955 10.021 1.00 35.03 176 PHE A C 1
ATOM 1473 O O . PHE A 1 176 ? 2.577 -21.278 10.915 1.00 35.03 176 PHE A O 1
ATOM 1480 N N . HIS A 1 177 ? 0.516 -21.317 10.056 1.00 31.97 177 HIS A N 1
ATOM 1481 C CA . HIS A 1 177 ? 0.005 -22.379 10.926 1.00 31.97 177 HIS A CA 1
ATOM 1482 C C . HIS A 1 177 ? -0.671 -23.434 10.045 1.00 31.97 177 HIS A C 1
ATOM 1484 O O . HIS A 1 177 ? -1.893 -23.474 9.915 1.00 31.97 177 HIS A O 1
ATOM 1490 N N . CYS A 1 178 ? 0.158 -24.261 9.410 1.00 32.56 178 CYS A N 1
ATOM 1491 C CA . CYS A 1 178 ? -0.178 -25.612 8.967 1.00 32.56 178 CYS A CA 1
ATOM 1492 C C . CYS A 1 178 ? 0.929 -26.546 9.447 1.00 32.56 178 CYS A C 1
ATOM 1494 O O . CYS A 1 178 ? 2.108 -26.143 9.329 1.00 32.56 178 CYS A O 1
#

Secondary structure (DSSP, 8-state):
------SS--HHHHHHHS----------HHHIIIIIHHHHHHS----HHHHHHHTTSS-GGG-SEE---TTT-EEEEE-TT--SS-GGG-EEEEEESSSS--SGGG--GGGHHHHHHHHHHHHHHHHHHH---GGGEEEEEESS-SSSS-EEEEEETT---TT-STTTEEE-------

=== Feature glossary ===
The record interleaves many kinds of information about one protein. Here is each kind framed as the question it answers.

Q: What does the local fold look like, residue by residue?
A: The Foldseek 3Di string encodes local tertiary geometry as a 20-letter alphabet — one character per residue — derived from the relative positions of nearby Cα atoms. Unlike the amino-acid sequence, 3Di is a direct function of the 3D structure, so two proteins with the same fold have similar 3Di strings even at low sequence identity.

Q: Which residues are in helices, strands, or loops?
A: The SS8 string is DSSP's per-residue secondary-structure call. α-helix (H) means an i→i+4 H-bond ladder; β-strand (E) means the residue participates in a β-sheet; 3₁₀ (G) and π (I) are tighter and wider helices; T/S are turns/bends; '-' is loop.

Q: How big and how compact is the whole molecule?
A: Radius of gyration (Rg) is the root-mean-square distance of Cα atoms from their centroid — a single number for overall size and compactness. A globular domain of N residues has Rg ≈ 2.2·N^0.38 Å; an extended or disordered chain has a much larger Rg. The Cα contact count is the number of residue pairs whose Cα atoms are within 8 Å and are more than four positions apart in sequence — a standard proxy for tertiary packing density. The bounding box is the smallest axis-aligned box enclosing all Cα atoms.

Q: Where is each backbone atom in 3D?
A: Structure coordinates are given as an mmCIF _atom_site loop: one row per atom with element, residue name, chain id, sequence number, and x/y/z position in Å. Only the four main-chain atoms per residue are included here; side chains are omitted to keep the record compact.

Q: What is the amino-acid chain?
A: Primary structure: the covalent order of the twenty standard amino acids along the backbone. Two proteins with the same sequence will (almost always) fold to the same structure; two with 30% identity often share a fold but not the details.

Q: What if only a Cα trace is available?
A: Three-state secondary structure (P-SEA) collapses the eight DSSP classes into helix (a), strand (b), and coil (c). P-SEA assigns these from Cα geometry alone — distances and angles — without requiring backbone oxygens, so it works on any Cα trace.

Q: What family and function is it annotated with?
A: Database cross-references. InterPro integrates a dozen domain/family signature databases into unified entries with residue-range hits. GO terms attach function/process/location labels with evidence codes. CATH codes position the fold in a four-level structural taxonomy. Organism is the NCBI-taxonomy species name.

Q: How confident is the AlphaFold model at each residue?
A: pLDDT is the predicted lDDT-Cα score: AlphaFold's confidence that the local environment of each residue (all inter-atomic distances within 15 Å) is correctly placed. It is a per-residue number between 0 and 100, with higher meaning more reliable.

Q: How mobile is each atom in the crystal?
A: B-factor (Debye–Waller factor) reflects atomic displacement in the crystal lattice. It is an experimental observable (units Å²), not a prediction; low values mean the atom is pinned down, high values mean it moves or is heterogeneous across the crystal.

Q: Which residues are buried vs exposed?
A: SASA measures how much of the protein is reachable by solvent. It is computed by rolling a water-sized probe over the atomic surface and summing the exposed area (Å²). Per-residue SASA distinguishes core (buried, low SASA) from surface (exposed, high SASA) residues; total SASA is a whole-molecule size measure.

Q: What do the diagnostic plots show?
A: Plot images: a contact map (which residues are close in 3D, as an N×N binary image), a Ramachandran scatter (backbone torsion angles, revealing secondary-structure composition at a glance), and — for AlphaFold structures — a PAE heatmap (pairwise prediction confidence).

Q: What known structures does this most resemble?
A: The Foldseek neighbor list gives the closest experimentally determined structures in the PDB, ranked by structural alignment. TM-score near 1 means near-identical fold; near 0.3 means only rough topology match. This is how one finds what a novel AlphaFold prediction most resembles in the solved-structure universe.

Q: Are the domains correctly placed relative to each other?
A: Predicted aligned error is AlphaFold's pairwise confidence. Unlike pLDDT (per-residue), PAE is per-residue-pair and captures whether two parts of the structure are correctly placed relative to each other. Units are ångströms of expected positional error.

Q: What do the rendered images show?
A: Structure images are PyMOL renders from six orthogonal camera directions. Cartoon representation draws helices as coils and strands as arrows; sticks shows the backbone as bonds; surface shows the solvent-excluded envelope. Rainbow coloring maps sequence position to hue (blue→red, N→C); chain coloring assigns a distinct color per polypeptide.

Q: What are the backbone torsion angles?
A: φ (phi) and ψ (psi) are the two rotatable backbone dihedrals per residue: φ is the C(i-1)–N–Cα–C torsion, ψ is the N–Cα–C–N(i+1) torsion, both in degrees on (−180°, 180°]. α-helical residues cluster near (−60°, −45°); β-strand residues near (−120°, +130°). A Ramachandran plot is simply a scatter of (φ, ψ) for every residue.